Protein 2FEP (pdb70)

B-factor: mean 26.78, std 11.25, range [4.48, 63.34]

Sequence (359 aa):
TTTVGVIIPDISSIFYSELARGIEDIATMYKYNIILSNSDQNMEKELHLLNTMLGKQVDGIVFMGGNITDEHVAEFKRSPVPIVLAASVEEQEETPSVAIDYEQAIYDAVKLLVDKGHTDIAFVSGPMAEPINRSKKLQGYKRALEEANLPFNEQFVAEGDYTYDSGLEALQHLMSLDKKPTAILSATDEMALGIIHAAQDQGLSIPEDLDIIGFDNTRLSLMVRPQLSTVVQPTYDIGAVAMRLLTKLMNKEPVEEHIVELPHRIELRKSTKAQKTFKVTADSGIHARPATVLVQTASKYDADVNLEYNGKTVNLKIMGVMSLGIAKGAEITISASGADENDALNALEETMKSEGLGE

Organism: Bacillus subtilis (strain 168) (NCBI:txid224308)

Secondary structure (DSSP, 8-state):
--EEEEEES-TTSHHHHHHHHHHHHHHHHTT-EEEEEE-TT-HHHHHHHHHHHHHTT-SEEEE--S---HHHHHHHHHSSS-EEEES---TT--S-EEE--HHHHHHHHHHHHHHTT-SSEEEEES-TTSHIIIIIIHHHHHHHHHHTT----GGGEEE--S-HHHHHHHHHHHTTSSS--SEEEESSHHHHHHHHHHHHHTT--TTTT-EEEEEE--GGGTSSSSPPEEEE--HHHHHHHHHHHHHHHHTT---S-SEEE---EEE--SS--/-EEEEEB-STT-S-HHHHHHHHHHHTTSSSEEEEEETTEEEE---HHHHHT---TT-EEEEEEESTTHHHHHHHHHHHHHHTT-B-

InterPro domains:
  IPR000843 LacI-type HTH domain [PF00356] (5-50)
  IPR000843 LacI-type HTH domain [PR00036] (5-15)
  IPR000843 LacI-type HTH domain [PR00036] (15-25)
  IPR000843 LacI-type HTH domain [PS50932] (4-58)
  IPR000843 LacI-type HTH domain [SM00354] (3-73)
  IPR000843 LacI-type HTH domain [cd01392] (7-58)
  IPR006377 Catabolite control protein A [TIGR01481] (3-333)
  IPR010982 Lambda repressor-like, DNA-binding domain superfamily [G3DSA:1.10.260.40] (3-61)
  IPR010982 Lambda repressor-like, DNA-binding domain superfamily [SSF47413] (3-61)
  IPR028082 Periplasmic binding protein-like I [SSF53822] (63-333)
  IPR046335 Transcriptional regulator LacI/GalR-like, sensor domain [PF13377] (171-332)

Solvent-accessible surface area: 15686 Å² total

CATH classification: 3.40.50.2300 (+1 more: 3.40.50.2300)

Foldseek 3Di:
DQEEEEEEADCVDLLNVLLVVLQVVLSVVVVHHYHYDHQVQDVVSVLVVLVVRVVVVHQEYEYEHQAQDVVNVVSQVPRPHAYEYFCYDDPVPPHQYEWAQLLQLLLVVLLVVVVVPWQFEAEEEAPCNGCCTVVGNVNSNCVNQVVSVHDDDCLRYQYAHQALVSLLVSQVSQVPDPDHGQEYEYAALSSLQNNQVSCVVVPHDAPVRYAYEYEAPRVSQCVHVVRHKYKHIPSSVRSNVRSVQSVCRSVVHDDDDSYHHDDIGIGGTGRGD/DKDKWAWADQQACDDPLVVVLLVLLVVDPWQKWKDFPNDIDGSNHCRSVVVVGGHGGMMMIFTDDDCRVVSVVSSVCSCVVSRTTD

GO terms:
  GO:0045892 negative regulation of DNA-templated transcription (P, IMP)
  GO:0000976 transcription cis-regulatory region binding (F, IPI)
  GO:0001216 DNA-binding transcription activator activity (F, IPI)
  GO:0001217 DNA-binding transcription repressor activity (F, IPI)
  GO:0032993 protein-DNA complex (C, IPI)
  GO:0000976 transcription cis-regulatory region binding (F, IMP)
  GO:0001216 DNA-binding transcription activator activity (F, IMP)
  GO:0032993 protein-DNA complex (C, IMP)
  GO:0045892 negative regulation of DNA-templated transcription (P, IEP)
  GO:0045893 positive regulation of DNA-templated transcription (P, IEP)
  GO:0005515 protein binding (F, IPI)

Radius of gyration: 21.35 Å; Cα contacts (8 Å, |Δi|>4): 794; chains: 2; bounding box: 49×64×44 Å

Structure (mmCIF, N/CA/C/O backbone):
data_2FEP
#
_entry.id   2FEP
#
_cell.length_a   67.620
_cell.length_b   67.620
_cell.length_c   167.218
_cell.angle_alpha   90.00
_cell.angle_beta   90.00
_cell.angle_gamma   90.00
#
_symmetry.space_group_name_H-M   'P 41 21 2'
#
loop_
_entity.id
_entity.type
_entity.pdbx_description
1 polymer 'Catabolite control protein A'
2 polymer 'Phosphocarrier protein HPr'
3 non-polymer 'SULFATE ION'
4 water water
#
loop_
_atom_site.group_PDB
_atom_site.id
_atom_site.type_symbol
_atom_site.label_atom_id
_atom_site.label_alt_id
_atom_site.label_comp_id
_atom_site.label_asym_id
_atom_site.label_entity_id
_atom_site.label_seq_id
_atom_site.pdbx_PDB_ins_code
_atom_site.Cartn_x
_atom_site.Cartn_y
_atom_site.Cartn_z
_atom_site.occupancy
_atom_site.B_iso_or_equiv
_atom_site.auth_seq_id
_atom_site.auth_comp_id
_atom_site.auth_asym_id
_atom_site.auth_atom_id
_atom_site.pdbx_PDB_model_num
ATOM 1 N N . THR A 1 16 ? -27.441 33.771 39.620 1.00 39.61 61 THR A N 1
ATOM 2 C CA . THR A 1 16 ? -26.368 34.722 40.029 1.00 38.75 61 THR A CA 1
ATOM 3 C C . THR A 1 16 ? -25.008 34.029 40.095 1.00 36.95 61 THR A C 1
ATOM 4 O O . THR A 1 16 ? -24.865 32.965 40.694 1.00 37.49 61 THR A O 1
ATOM 8 N N . THR A 1 17 ? -24.019 34.645 39.459 1.00 34.85 62 THR A N 1
ATOM 9 C CA . THR A 1 17 ? -22.652 34.141 39.419 1.00 31.13 62 THR A CA 1
ATOM 10 C C . THR A 1 17 ? -22.477 32.636 39.639 1.00 27.68 62 THR A C 1
ATOM 11 O O . THR A 1 17 ? -21.966 32.186 40.662 1.00 24.56 62 THR A O 1
ATOM 15 N N . THR A 1 18 ? -22.900 31.862 38.648 1.00 24.69 63 THR A N 1
ATOM 16 C CA . THR A 1 18 ? -22.773 30.419 38.707 1.00 21.93 63 THR A CA 1
ATOM 17 C C . THR A 1 18 ? -22.424 29.915 37.320 1.00 20.84 63 THR A C 1
ATOM 18 O O . THR A 1 18 ? -22.925 30.441 36.326 1.00 20.13 63 THR A O 1
ATOM 22 N N . VAL A 1 19 ? -21.551 28.914 37.246 1.00 19.73 64 VAL A N 1
ATOM 23 C CA . VAL A 1 19 ? -21.202 28.335 35.955 1.00 19.11 64 VAL A CA 1
ATOM 24 C C . VAL A 1 19 ? -21.432 26.835 36.062 1.00 18.91 64 VAL A C 1
ATOM 25 O O . VAL A 1 19 ? -21.232 26.242 37.125 1.00 18.11 64 VAL A O 1
ATOM 29 N N . GLY A 1 20 ? -21.891 26.233 34.969 1.00 17.06 65 GLY A N 1
ATOM 30 C CA . GLY A 1 20 ? -22.142 24.810 34.964 1.00 14.97 65 GLY A CA 1
ATOM 31 C C . GLY A 1 20 ? -20.934 24.057 34.455 1.00 16.56 65 GLY A C 1
ATOM 32 O O . GLY A 1 20 ? -20.184 24.560 33.621 1.00 17.66 65 GLY A O 1
ATOM 33 N N . VAL A 1 21 ? -20.738 22.847 34.957 1.00 16.78 66 VAL A N 1
ATOM 34 C CA . VAL A 1 21 ? -19.611 22.036 34.533 1.00 18.37 66 VAL A CA 1
ATOM 35 C C . VAL A 1 21 ? -20.090 20.655 34.132 1.00 18.71 66 VAL A C 1
ATOM 36 O O . VAL A 1 21 ? -20.565 19.894 34.975 1.00 20.11 66 VAL A O 1
ATOM 40 N N . ILE A 1 22 ? -19.974 20.349 32.840 1.00 17.78 67 ILE A N 1
ATOM 41 C CA . ILE A 1 22 ? -20.378 19.057 32.309 1.00 15.17 67 ILE A CA 1
ATOM 42 C C . ILE A 1 22 ? -19.131 18.204 32.185 1.00 14.97 67 ILE A C 1
ATOM 43 O O . ILE A 1 22 ? -18.186 18.571 31.499 1.00 15.26 67 ILE A O 1
ATOM 48 N N . ILE A 1 23 ? -19.142 17.057 32.852 1.00 16.20 68 ILE A N 1
ATOM 49 C CA . ILE A 1 23 ? -17.993 16.163 32.870 1.00 15.38 68 ILE A CA 1
ATOM 50 C C . ILE A 1 23 ? -18.433 14.710 32.692 1.00 15.43 68 ILE A C 1
ATOM 51 O O . ILE A 1 23 ? -19.490 14.315 33.179 1.00 17.18 68 ILE A O 1
ATOM 56 N N . PRO A 1 24 ? -17.636 13.893 31.983 1.00 15.63 69 PRO A N 1
ATOM 57 C CA . PRO A 1 24 ? -18.085 12.502 31.831 1.00 14.75 69 PRO A CA 1
ATOM 58 C C . PRO A 1 24 ? -18.214 11.717 33.139 1.00 14.09 69 PRO A C 1
ATOM 59 O O . PRO A 1 24 ? -19.242 11.097 33.386 1.00 15.60 69 PRO A O 1
ATOM 63 N N . ASP A 1 25 ? -17.201 11.758 33.995 1.00 14.00 70 ASP A N 1
ATOM 64 C CA . ASP A 1 25 ? -17.278 11.017 35.254 1.00 14.02 70 ASP A CA 1
ATOM 65 C C . ASP A 1 25 ? -16.379 11.618 36.331 1.00 13.13 70 ASP A C 1
ATOM 66 O O . ASP A 1 25 ? -15.153 11.509 36.268 1.00 11.26 70 ASP A O 1
ATOM 71 N N . ILE A 1 26 ? -17.006 12.242 37.328 1.00 15.27 71 ILE A N 1
ATOM 72 C CA . ILE A 1 26 ? -16.282 12.885 38.426 1.00 15.63 71 ILE A CA 1
ATOM 73 C C . ILE A 1 26 ? -15.446 11.923 39.268 1.00 16.19 71 ILE A C 1
ATOM 74 O O . ILE A 1 26 ? -14.492 12.345 39.914 1.00 16.50 71 ILE A O 1
ATOM 79 N N . SER A 1 27 ? -15.792 10.639 39.272 1.00 16.36 72 SER A N 1
ATOM 80 C CA . SER A 1 27 ? -15.025 9.690 40.069 1.00 19.62 72 SER A CA 1
ATOM 81 C C . SER A 1 27 ? -13.724 9.297 39.366 1.00 20.11 72 SER A C 1
ATOM 82 O O . SER A 1 27 ? -12.897 8.579 39.924 1.00 20.72 72 SER A O 1
ATOM 85 N N . SER A 1 28 ? -13.545 9.775 38.142 1.00 20.53 73 SER A N 1
ATOM 86 C CA . SER A 1 28 ? -12.335 9.488 37.383 1.00 18.76 73 SER A CA 1
ATOM 87 C C . SER A 1 28 ? -11.140 10.181 38.035 1.00 18.63 73 SER A C 1
ATOM 88 O O . SER A 1 28 ? -11.236 11.314 38.505 1.00 18.26 73 SER A O 1
ATOM 91 N N . ILE A 1 29 ? -10.012 9.492 38.068 1.00 19.17 74 ILE A N 1
ATOM 92 C CA . ILE A 1 29 ? -8.796 10.049 38.646 1.00 19.72 74 ILE A CA 1
ATOM 93 C C . ILE A 1 29 ? -8.383 11.306 37.883 1.00 18.81 74 ILE A C 1
ATOM 94 O O . ILE A 1 29 ? -7.916 12.280 38.468 1.00 17.09 74 ILE A O 1
ATOM 99 N N . PHE A 1 30 ? -8.574 11.271 36.568 1.00 18.53 75 PHE A N 1
ATOM 100 C CA . PHE A 1 30 ? -8.230 12.380 35.688 1.00 16.31 75 PHE A CA 1
ATOM 101 C C . PHE A 1 30 ? -9.218 13.536 35.815 1.00 16.22 75 PHE A C 1
ATOM 102 O O . PHE A 1 30 ? -8.827 14.673 36.069 1.00 16.14 75 PHE A O 1
ATOM 110 N N . TYR A 1 31 ? -10.501 13.240 35.638 1.00 14.98 76 TYR A N 1
ATOM 111 C CA . TYR A 1 31 ? -11.528 14.264 35.719 1.00 15.70 76 TYR A CA 1
ATOM 112 C C . TYR A 1 31 ? -11.735 14.864 37.110 1.00 15.56 76 TYR A C 1
ATOM 113 O O . TYR A 1 31 ? -12.182 16.007 37.223 1.00 16.56 76 TYR A O 1
ATOM 122 N N . SER A 1 32 ? -11.419 14.125 38.170 1.00 13.63 77 SER A N 1
ATOM 123 C CA . SER A 1 32 ? -11.599 14.698 39.503 1.00 14.89 77 SER A CA 1
ATOM 124 C C . SER A 1 32 ? -10.500 15.747 39.733 1.00 15.00 77 SER A C 1
ATOM 125 O O . SER A 1 32 ? -10.696 16.716 40.468 1.00 16.79 77 SER A O 1
ATOM 128 N N . GLU A 1 33 ? -9.353 15.560 39.088 1.00 14.26 78 GLU A N 1
ATOM 129 C CA . GLU A 1 33 ? -8.256 16.508 39.209 1.00 16.63 78 GLU A CA 1
ATOM 130 C C . GLU A 1 33 ? -8.587 17.765 38.395 1.00 17.46 78 GLU A C 1
ATOM 131 O O . GLU A 1 33 ? -8.378 18.888 38.860 1.00 17.68 78 GLU A O 1
ATOM 137 N N . LEU A 1 34 ? -9.093 17.578 37.175 1.00 17.24 79 LEU A N 1
ATOM 138 C CA . LEU A 1 34 ? -9.470 18.710 36.330 1.00 15.40 79 LEU A CA 1
ATOM 139 C C . LEU A 1 34 ? -10.526 19.510 37.067 1.00 15.27 79 LEU A C 1
ATOM 140 O O . LEU A 1 34 ? -10.479 20.742 37.112 1.00 16.03 79 LEU A O 1
ATOM 145 N N . ALA A 1 35 ? -11.484 18.793 37.641 1.00 12.96 80 ALA A N 1
ATOM 146 C CA . ALA A 1 35 ? -12.568 19.419 38.375 1.00 13.34 80 ALA A CA 1
ATOM 147 C C . ALA A 1 35 ? -12.063 20.261 39.551 1.00 13.20 80 ALA A C 1
ATOM 148 O O . ALA A 1 35 ? -12.571 21.354 39.787 1.00 13.23 80 ALA A O 1
ATOM 150 N N . ARG A 1 36 ? -11.071 19.766 40.289 1.00 12.57 81 ARG A N 1
ATOM 151 C CA . ARG A 1 36 ? -10.563 20.533 41.420 1.00 12.95 81 ARG A CA 1
ATOM 152 C C . ARG A 1 36 ? -9.954 21.849 40.950 1.00 13.04 81 ARG A C 1
ATOM 153 O O . ARG A 1 36 ? -10.144 22.882 41.588 1.00 12.10 81 ARG A O 1
ATOM 161 N N . GLY A 1 37 ? -9.237 21.802 39.824 1.00 13.11 82 GLY A N 1
ATOM 162 C CA . GLY A 1 37 ? -8.620 22.992 39.266 1.00 10.28 82 GLY A CA 1
ATOM 163 C C . GLY A 1 37 ? -9.671 24.011 38.875 1.00 11.92 82 GLY A C 1
ATOM 164 O O . GLY A 1 37 ? -9.504 25.217 39.072 1.00 12.48 82 GLY A O 1
ATOM 165 N N . ILE A 1 38 ? -10.764 23.519 38.310 1.00 13.24 83 ILE A N 1
ATOM 166 C CA . ILE A 1 38 ? -11.864 24.373 37.903 1.00 12.81 83 ILE A CA 1
ATOM 167 C C . ILE A 1 38 ? -12.486 25.036 39.132 1.00 14.44 83 ILE A C 1
ATOM 168 O O . ILE A 1 38 ? -12.668 26.250 39.184 1.00 13.83 83 ILE A O 1
ATOM 173 N N . GLU A 1 39 ? -12.812 24.230 40.128 1.00 15.35 84 GLU A N 1
ATOM 174 C CA . GLU A 1 39 ? -13.421 24.767 41.327 1.00 19.32 84 GLU A CA 1
ATOM 175 C C . GLU A 1 39 ? -12.595 25.822 42.051 1.00 18.67 84 GLU A C 1
ATOM 176 O O . GLU A 1 39 ? -13.143 26.848 42.460 1.00 19.72 84 GLU A O 1
ATOM 182 N N . ASP A 1 40 ? -11.290 25.591 42.196 1.00 17.91 85 ASP A N 1
ATOM 183 C CA . ASP A 1 40 ? -10.424 26.551 42.888 1.00 17.70 85 ASP A CA 1
ATOM 184 C C . ASP A 1 40 ? -10.469 27.927 42.239 1.00 16.81 85 ASP A C 1
ATOM 185 O O . ASP A 1 40 ? -10.662 28.924 42.925 1.00 18.97 85 ASP A O 1
ATOM 190 N N . ILE A 1 41 ? -10.283 27.986 40.924 1.00 16.04 86 ILE A N 1
ATOM 191 C CA . ILE A 1 41 ? -10.328 29.264 40.229 1.00 15.65 86 ILE A CA 1
ATOM 192 C C . ILE A 1 41 ? -11.755 29.817 40.282 1.00 16.84 86 ILE A C 1
ATOM 193 O O . ILE A 1 41 ? -11.953 31.028 40.315 1.00 17.43 86 ILE A O 1
ATOM 198 N N . ALA A 1 42 ? -12.744 28.930 40.310 1.00 16.29 87 ALA A N 1
ATOM 199 C CA . ALA A 1 42 ? -14.137 29.357 40.407 1.00 18.24 87 ALA A CA 1
ATOM 200 C C . ALA A 1 42 ? -14.350 30.005 41.776 1.00 18.12 87 ALA A C 1
ATOM 201 O O . ALA A 1 42 ? -15.013 31.033 41.891 1.00 17.79 87 ALA A O 1
ATOM 203 N N . THR A 1 43 ? -13.797 29.398 42.817 1.00 18.87 88 THR A N 1
ATOM 204 C CA . THR A 1 43 ? -13.928 29.959 44.158 1.00 21.14 88 THR A CA 1
ATOM 205 C C . THR A 1 43 ? -13.206 31.314 44.183 1.00 22.50 88 THR A C 1
ATOM 206 O O . THR A 1 43 ? -13.765 32.329 44.614 1.00 22.28 88 THR A O 1
ATOM 210 N N . MET A 1 44 ? -11.968 31.322 43.701 1.00 22.64 89 MET A N 1
ATOM 211 C CA . MET A 1 44 ? -11.160 32.535 43.649 1.00 23.31 89 MET A CA 1
ATOM 212 C C . MET A 1 44 ? -11.937 33.709 43.065 1.00 23.94 89 MET A C 1
ATOM 213 O O . MET A 1 44 ? -11.891 34.809 43.602 1.00 25.21 89 MET A O 1
ATOM 218 N N . TYR A 1 45 ? -12.649 33.462 41.964 1.00 24.05 90 TYR A N 1
ATOM 219 C CA . TYR A 1 45 ? -13.424 34.494 41.273 1.00 23.46 90 TYR A CA 1
ATOM 220 C C . TYR A 1 45 ? -14.897 34.579 41.692 1.00 24.42 90 TYR A C 1
ATOM 221 O O . TYR A 1 45 ? -15.722 35.178 40.992 1.00 24.01 90 TYR A O 1
ATOM 230 N N . LYS A 1 46 ? -15.220 33.970 42.830 1.00 25.57 91 LYS A N 1
ATOM 231 C CA . LYS A 1 46 ? -16.576 34.004 43.390 1.00 26.93 91 LYS A CA 1
ATOM 232 C C . LYS A 1 46 ? -17.702 33.313 42.617 1.00 26.39 91 LYS A C 1
ATOM 233 O O . LYS A 1 46 ? -18.868 33.646 42.814 1.00 29.10 91 LYS A O 1
ATOM 239 N N . TYR A 1 47 ? -17.369 32.357 41.756 1.00 24.28 92 TYR A N 1
ATOM 240 C CA . TYR A 1 47 ? -18.370 31.631 40.975 1.00 22.32 92 TYR A CA 1
ATOM 241 C C . TYR A 1 47 ? -18.760 30.292 41.613 1.00 22.86 92 TYR A C 1
ATOM 242 O O . TYR A 1 47 ? -17.894 29.534 42.048 1.00 23.73 92 TYR A O 1
ATOM 251 N N . ASN A 1 48 ? -20.061 30.007 41.665 1.00 22.36 93 ASN A N 1
ATOM 252 C CA . ASN A 1 48 ? -20.549 28.736 42.199 1.00 22.37 93 ASN A CA 1
ATOM 253 C C . ASN A 1 48 ? -20.403 27.731 41.059 1.00 21.03 93 ASN A C 1
ATOM 254 O O . ASN A 1 48 ? -20.321 28.121 39.901 1.00 21.36 93 ASN A O 1
ATOM 259 N N . ILE A 1 49 ? -20.397 26.445 41.385 1.00 20.50 94 ILE A N 1
ATOM 260 C CA . ILE A 1 49 ? -20.263 25.404 40.377 1.00 19.74 94 ILE A CA 1
ATOM 261 C C . ILE A 1 49 ? -21.368 24.355 40.441 1.00 21.14 94 ILE A C 1
ATOM 262 O O . ILE A 1 49 ? -21.545 23.690 41.461 1.00 22.33 94 ILE A O 1
ATOM 267 N N . ILE A 1 50 ? -22.108 24.219 39.347 1.00 21.92 95 ILE A N 1
ATOM 268 C CA . ILE A 1 50 ? -23.158 23.216 39.242 1.00 23.27 95 ILE A CA 1
ATOM 269 C C . ILE A 1 50 ? -22.460 22.103 38.484 1.00 23.22 95 ILE A C 1
ATOM 270 O O . ILE A 1 50 ? -22.074 22.293 37.334 1.00 24.95 95 ILE A O 1
ATOM 275 N N . LEU A 1 51 ? -22.288 20.950 39.116 1.00 22.93 96 LEU A N 1
ATOM 276 C CA . LEU A 1 51 ? -21.596 19.842 38.472 1.00 23.64 96 LEU A CA 1
ATOM 277 C C . LEU A 1 51 ? -22.558 18.757 37.979 1.00 23.69 96 LEU A C 1
ATOM 278 O O . LEU A 1 51 ? -23.470 18.354 38.696 1.00 25.07 96 LEU A O 1
ATOM 283 N N . SER A 1 52 ? -22.361 18.295 36.749 1.00 23.04 97 SER A N 1
ATOM 284 C CA . SER A 1 52 ? -23.203 17.234 36.197 1.00 22.22 97 SER A CA 1
ATOM 285 C C . SER A 1 52 ? -22.366 16.207 35.431 1.00 21.27 97 SER A C 1
ATOM 286 O O . SER A 1 52 ? -21.448 16.567 34.694 1.00 20.49 97 SER A O 1
ATOM 289 N N . ASN A 1 53 ? -22.687 14.929 35.620 1.00 19.35 98 ASN A N 1
ATOM 290 C CA . ASN A 1 53 ? -21.985 13.842 34.947 1.00 18.92 98 ASN A CA 1
ATOM 291 C C . ASN A 1 53 ? -22.746 13.456 33.678 1.00 19.66 98 ASN A C 1
ATOM 292 O O . ASN A 1 53 ? -23.979 13.409 33.673 1.00 19.91 98 ASN A O 1
ATOM 297 N N . SER A 1 54 ? -22.016 13.161 32.606 1.00 17.72 99 SER A N 1
ATOM 298 C CA . SER A 1 54 ? -22.661 12.798 31.351 1.00 18.31 99 SER A CA 1
ATOM 299 C C . SER A 1 54 ? -22.407 11.364 30.898 1.00 19.55 99 SER A C 1
ATOM 300 O O . SER A 1 54 ? -23.161 10.832 30.080 1.00 21.23 99 SER A O 1
ATOM 303 N N . ASP A 1 55 ? -21.344 10.752 31.418 1.00 19.79 100 ASP A N 1
ATOM 304 C CA . ASP A 1 55 ? -20.959 9.388 31.051 1.00 21.02 100 ASP A CA 1
ATOM 305 C C . ASP A 1 55 ? -20.616 9.286 29.561 1.00 20.68 100 ASP A C 1
ATOM 306 O O . ASP A 1 55 ? -20.637 8.197 28.975 1.00 20.34 100 ASP A O 1
ATOM 311 N N . GLN A 1 56 ? -20.304 10.420 28.945 1.00 19.67 101 GLN A N 1
ATOM 312 C CA . GLN A 1 56 ? -19.951 10.425 27.531 1.00 21.29 101 GLN A CA 1
ATOM 313 C C . GLN A 1 56 ? -21.138 10.109 26.617 1.00 19.76 101 GLN A C 1
ATOM 314 O O . GLN A 1 56 ? -20.951 9.782 25.452 1.00 21.24 101 GLN A O 1
ATOM 320 N N . ASN A 1 57 ? -22.354 10.193 27.143 1.00 19.97 102 ASN A N 1
ATOM 321 C CA . ASN A 1 57 ? -23.552 9.934 26.342 1.00 18.81 102 ASN A CA 1
ATOM 322 C C . ASN A 1 57 ? -23.938 11.237 25.634 1.00 19.39 102 ASN A C 1
ATOM 323 O O . ASN A 1 57 ? -24.284 12.222 26.289 1.00 18.70 102 ASN A O 1
ATOM 328 N N . MET A 1 58 ? -23.881 11.243 24.305 1.00 20.92 103 MET A N 1
ATOM 329 C CA . MET A 1 58 ? -24.205 12.441 23.532 1.00 21.95 103 MET A CA 1
ATOM 330 C C . MET A 1 58 ? -25.559 13.054 23.865 1.00 22.10 103 MET A C 1
ATOM 331 O O . MET A 1 58 ? -25.656 14.261 24.104 1.00 22.42 103 MET A O 1
ATOM 336 N N . GLU A 1 59 ? -26.612 12.244 23.879 1.00 22.81 104 GLU A N 1
ATOM 337 C CA . GLU A 1 59 ? -27.933 12.781 24.204 1.00 25.50 104 GLU A CA 1
ATOM 338 C C . GLU A 1 59 ? -27.916 13.427 25.596 1.00 23.96 104 GLU A C 1
ATOM 339 O O . GLU A 1 59 ? -28.541 14.459 25.822 1.00 25.14 104 GLU A O 1
ATOM 345 N N . LYS A 1 60 ? -27.184 12.819 26.519 1.00 21.54 105 LYS A N 1
ATOM 346 C CA . LYS A 1 60 ? -27.076 13.337 27.874 1.00 21.33 105 LYS A CA 1
ATOM 347 C C . LYS A 1 60 ? -26.359 14.691 27.867 1.00 20.28 105 LYS A C 1
ATOM 348 O O . LYS A 1 60 ? -26.808 15.640 28.508 1.00 18.58 105 LYS A O 1
ATOM 354 N N . GLU A 1 61 ? -25.244 14.767 27.138 1.00 20.28 106 GLU A N 1
ATOM 355 C CA . GLU A 1 61 ? -24.441 15.989 27.045 1.00 19.34 106 GLU A CA 1
ATOM 356 C C . GLU A 1 61 ? -25.232 17.176 26.487 1.00 18.63 106 GLU A C 1
ATOM 357 O O . GLU A 1 61 ? -25.249 18.259 27.071 1.00 16.03 106 GLU A O 1
ATOM 363 N N . LEU A 1 62 ? -25.890 16.968 25.355 1.00 19.58 107 LEU A N 1
ATOM 364 C CA . LEU A 1 62 ? -26.675 18.029 24.740 1.00 20.32 107 LEU A CA 1
ATOM 365 C C . LEU A 1 62 ? -27.840 18.412 25.638 1.00 20.39 107 LEU A C 1
ATOM 366 O O . LEU A 1 62 ? -28.199 19.590 25.735 1.00 19.48 107 LEU A O 1
ATOM 371 N N . HIS A 1 63 ? -28.426 17.423 26.305 1.00 20.20 108 HIS A N 1
ATOM 372 C CA . HIS A 1 63 ? -29.535 17.703 27.206 1.00 22.62 108 HIS A CA 1
ATOM 373 C C . HIS A 1 63 ? -29.082 18.555 28.403 1.00 21.04 108 HIS A C 1
ATOM 374 O O . HIS A 1 63 ? -29.728 19.543 28.753 1.00 21.55 108 HIS A O 1
ATOM 381 N N . LEU A 1 64 ? -27.977 18.166 29.031 1.00 19.86 109 LEU A N 1
ATOM 382 C CA . LEU A 1 64 ? -27.446 18.906 30.172 1.00 19.49 109 LEU A CA 1
ATOM 383 C C . LEU A 1 64 ? -27.111 20.339 29.760 1.00 19.50 109 LEU A C 1
ATOM 384 O O . LEU A 1 64 ? -27.248 21.278 30.541 1.00 17.15 109 LEU A O 1
ATOM 389 N N . LEU A 1 65 ? -26.672 20.493 28.521 1.00 19.87 110 LEU A N 1
ATOM 390 C CA . LEU A 1 65 ? -26.319 21.799 27.993 1.00 21.60 110 LEU A CA 1
ATOM 391 C C . LEU A 1 65 ? -27.515 22.743 28.066 1.00 22.34 110 LEU A C 1
ATOM 392 O O . LEU A 1 65 ? -27.397 23.890 28.510 1.00 22.66 110 LEU A O 1
ATOM 397 N N . ASN A 1 66 ? -28.674 22.257 27.635 1.00 21.95 111 ASN A N 1
ATOM 398 C CA . ASN A 1 66 ? -29.876 23.072 27.671 1.00 21.95 111 ASN A CA 1
ATOM 399 C C . ASN A 1 66 ? -30.389 23.175 29.103 1.00 22.48 111 ASN A C 1
ATOM 400 O O . ASN A 1 66 ? -30.965 24.189 29.500 1.00 22.89 111 ASN A O 1
ATOM 405 N N . THR A 1 67 ? -30.161 22.124 29.881 1.00 21.70 112 THR A N 1
ATOM 406 C CA . THR A 1 67 ? -30.585 22.102 31.272 1.00 20.76 112 THR A CA 1
ATOM 407 C C . THR A 1 67 ? -29.807 23.137 32.084 1.00 20.65 112 THR A C 1
ATOM 408 O O . THR A 1 67 ? -30.377 23.815 32.939 1.00 19.31 112 THR A O 1
ATOM 412 N N . MET A 1 68 ? -28.508 23.258 31.810 1.00 21.16 113 MET A N 1
ATOM 413 C CA . MET A 1 68 ? -27.656 24.224 32.507 1.00 20.43 113 MET A CA 1
ATOM 414 C C . MET A 1 68 ? -28.186 25.641 32.264 1.00 18.48 113 MET A C 1
ATOM 415 O O . MET A 1 68 ? -28.189 26.479 33.171 1.00 16.14 113 MET A O 1
ATOM 420 N N . LEU A 1 69 ? -28.624 25.896 31.030 1.00 17.28 114 LEU A N 1
ATOM 421 C CA . LEU A 1 69 ? -29.164 27.195 30.642 1.00 16.67 114 LEU A CA 1
ATOM 422 C C . LEU A 1 69 ? -30.442 27.488 31.414 1.00 17.71 114 LEU A C 1
ATOM 423 O O . LEU A 1 69 ? -30.705 28.629 31.796 1.00 17.05 114 LEU A O 1
ATOM 428 N N . GLY A 1 70 ? -31.236 26.447 31.635 1.00 18.99 115 GLY A N 1
ATOM 429 C CA . GLY A 1 70 ? -32.463 26.603 32.387 1.00 19.79 115 GLY A CA 1
ATOM 430 C C . GLY A 1 70 ? -32.172 27.107 33.791 1.00 20.75 115 GLY A C 1
ATOM 431 O O . GLY A 1 70 ? -33.028 27.739 34.407 1.00 20.19 115 GLY A O 1
ATOM 432 N N . LYS A 1 71 ? -30.969 26.834 34.300 1.00 20.04 116 LYS A N 1
ATOM 433 C CA . LYS A 1 71 ? -30.595 27.283 35.641 1.00 21.81 116 LYS A CA 1
ATOM 434 C C . LYS A 1 71 ? -29.966 28.670 35.576 1.00 21.24 116 LYS A C 1
ATOM 435 O O . LYS A 1 71 ? -29.439 29.183 36.566 1.00 20.56 116 LYS A O 1
ATOM 441 N N . GLN A 1 72 ? -30.018 29.264 34.390 1.00 21.26 117 GLN A N 1
ATOM 442 C CA . GLN A 1 72 ? -29.484 30.600 34.159 1.00 20.75 117 GLN A CA 1
ATOM 443 C C . GLN A 1 72 ? -27.989 30.756 34.438 1.00 19.08 117 GLN A C 1
ATOM 444 O O . GLN A 1 72 ? -27.557 31.820 34.881 1.00 19.75 117 GLN A O 1
ATOM 450 N N . VAL A 1 73 ? -27.200 29.715 34.174 1.00 15.49 118 VAL A N 1
ATOM 451 C CA . VAL A 1 73 ? -25.752 29.791 34.397 1.00 15.58 118 VAL A CA 1
ATOM 452 C C . VAL A 1 73 ? -25.116 30.900 33.545 1.00 14.86 118 VAL A C 1
ATOM 453 O O . VAL A 1 73 ? -25.650 31.274 32.499 1.00 13.58 118 VAL A O 1
ATOM 457 N N . ASP A 1 74 ? -23.983 31.432 33.998 1.00 14.97 119 ASP A N 1
ATOM 458 C CA . ASP A 1 74 ? -23.293 32.496 33.262 1.00 15.81 119 ASP A CA 1
ATOM 459 C C . ASP A 1 74 ? -22.267 31.970 32.260 1.00 14.67 119 ASP A C 1
ATOM 460 O O . ASP A 1 74 ? -21.778 32.715 31.411 1.00 14.23 119 ASP A O 1
ATOM 465 N N . GLY A 1 75 ? -21.940 30.688 32.372 1.00 11.16 120 GLY A N 1
ATOM 466 C CA . GLY A 1 75 ? -20.966 30.090 31.485 1.00 12.09 120 GLY A CA 1
ATOM 467 C C . GLY A 1 75 ? -20.851 28.605 31.770 1.00 13.76 120 GLY A C 1
ATOM 468 O O . GLY A 1 75 ? -21.373 28.108 32.770 1.00 13.84 120 GLY A O 1
ATOM 469 N N . ILE A 1 76 ? -20.163 27.887 30.899 1.00 12.51 121 ILE A N 1
ATOM 470 C CA . ILE A 1 76 ? -20.030 26.460 31.086 1.00 14.44 121 ILE A CA 1
ATOM 471 C C . ILE A 1 76 ? -18.661 25.934 30.690 1.00 15.41 121 ILE A C 1
ATOM 472 O O . ILE A 1 76 ? -18.063 26.403 29.711 1.00 14.96 121 ILE A O 1
ATOM 477 N N . VAL A 1 77 ? -18.162 24.971 31.460 1.00 12.10 122 VAL A N 1
ATOM 478 C CA . VAL A 1 77 ? -16.907 24.326 31.107 1.00 12.92 122 VAL A CA 1
ATOM 479 C C . VAL A 1 77 ? -17.340 22.924 30.685 1.00 13.42 122 VAL A C 1
ATOM 480 O O . VAL A 1 77 ? -18.043 22.221 31.428 1.00 13.53 122 VAL A O 1
ATOM 484 N N . PHE A 1 78 ? -16.954 22.531 29.477 1.00 12.84 123 PHE A N 1
ATOM 485 C CA . PHE A 1 78 ? -17.337 21.231 28.958 1.00 12.42 123 PHE A CA 1
ATOM 486 C C . PHE A 1 78 ? -16.154 20.304 28.759 1.00 15.22 123 PHE A C 1
ATOM 487 O O . PHE A 1 78 ? -15.101 20.714 28.262 1.00 15.32 123 PHE A O 1
ATOM 495 N N . MET A 1 79 ? -16.342 19.049 29.157 1.00 15.98 124 MET A N 1
ATOM 496 C CA . MET A 1 79 ? -15.327 18.016 29.003 1.00 18.26 124 MET A CA 1
ATOM 497 C C . MET A 1 79 ? -15.993 16.776 28.411 1.00 18.62 124 MET A C 1
ATOM 498 O O . MET A 1 79 ? -16.959 16.258 28.970 1.00 17.49 124 MET A O 1
ATOM 503 N N . GLY A 1 80 ? -15.474 16.309 27.278 1.00 18.75 125 GLY A N 1
ATOM 504 C CA . GLY A 1 80 ? -16.039 15.142 26.631 1.00 18.44 125 GLY A CA 1
ATOM 505 C C . GLY A 1 80 ? -15.077 14.549 25.626 1.00 19.58 125 GLY A C 1
ATOM 506 O O . GLY A 1 80 ? -14.237 15.263 25.081 1.00 21.67 125 GLY A O 1
ATOM 507 N N . GLY A 1 81 ? -15.203 13.248 25.373 1.00 17.91 126 GLY A N 1
ATOM 508 C CA . GLY A 1 81 ? -14.315 12.583 24.439 1.00 17.13 126 GLY A CA 1
ATOM 509 C C . GLY A 1 81 ? -14.797 12.526 23.003 1.00 18.96 126 GLY A C 1
ATOM 510 O O . GLY A 1 81 ? -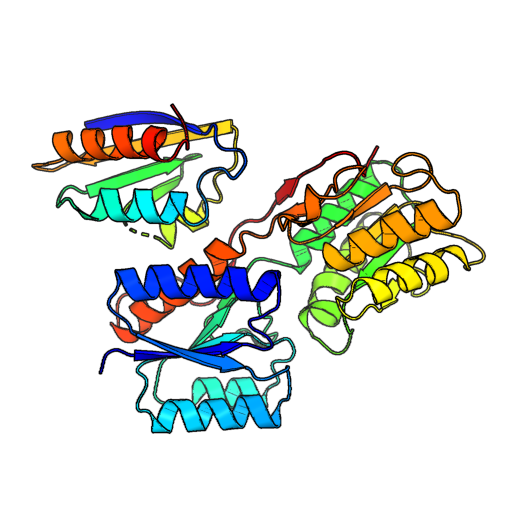14.095 12.022 22.128 1.00 19.65 126 GLY A O 1
ATOM 511 N N . ASN A 1 82 ? -15.992 13.035 22.743 1.00 20.83 127 ASN A N 1
ATOM 512 C CA . ASN A 1 82 ? -16.511 13.017 21.384 1.00 21.67 127 ASN A CA 1
ATOM 513 C C . ASN A 1 82 ? -17.298 14.272 21.043 1.00 19.89 127 ASN A C 1
ATOM 514 O O . ASN A 1 82 ? -18.513 14.328 21.218 1.00 20.45 127 ASN A O 1
ATOM 519 N N . ILE A 1 83 ? -16.588 15.277 20.552 1.00 19.64 128 ILE A N 1
ATOM 520 C CA . ILE A 1 83 ? -17.196 16.540 20.174 1.00 20.44 128 ILE A CA 1
ATOM 521 C C . ILE A 1 83 ? -17.506 16.534 18.675 1.00 20.72 128 ILE A C 1
ATOM 522 O O . ILE A 1 83 ? -16.603 16.611 17.837 1.00 19.30 128 ILE A O 1
ATOM 527 N N . THR A 1 84 ? -18.792 16.425 18.356 1.00 20.32 129 THR A N 1
ATOM 528 C CA . THR A 1 84 ? -19.256 16.377 16.976 1.00 22.10 129 THR A CA 1
ATOM 529 C C . THR A 1 84 ? -19.612 17.766 16.479 1.00 23.44 129 THR A C 1
ATOM 530 O O . THR A 1 84 ? -19.638 18.719 17.257 1.00 25.21 129 THR A O 1
ATOM 534 N N . ASP A 1 85 ? -19.884 17.885 15.183 1.00 24.13 130 ASP A N 1
ATOM 535 C CA . ASP A 1 85 ? -20.248 19.178 14.613 1.00 24.05 130 ASP A CA 1
ATOM 536 C C . ASP A 1 85 ? -21.519 19.680 15.300 1.00 22.55 130 ASP A C 1
ATOM 537 O O . ASP A 1 85 ? -21.777 20.881 15.372 1.00 22.59 130 ASP A O 1
ATOM 542 N N . GLU A 1 86 ? -22.308 18.747 15.811 1.00 21.26 131 GLU A N 1
ATOM 543 C CA . GLU A 1 86 ? -23.534 19.092 16.507 1.00 22.19 131 GLU A CA 1
ATOM 544 C C . GLU A 1 86 ? -23.198 19.758 17.843 1.00 21.19 131 GLU A C 1
ATOM 545 O O . GLU A 1 86 ? -23.819 20.750 18.224 1.00 22.58 131 GLU A O 1
ATOM 551 N N . HIS A 1 87 ? -22.223 19.209 18.562 1.00 18.88 132 HIS A N 1
ATOM 552 C CA . HIS A 1 87 ? -21.820 19.809 19.824 1.00 17.61 132 HIS A CA 1
ATOM 553 C C . HIS A 1 87 ? -21.347 21.226 19.493 1.00 17.62 132 HIS A C 1
ATOM 554 O O . HIS A 1 87 ? -21.800 22.207 20.087 1.00 17.98 132 HIS A O 1
ATOM 561 N N . VAL A 1 88 ? -20.440 21.317 18.525 1.00 16.09 133 VAL A N 1
ATOM 562 C CA . VAL A 1 88 ? -19.879 22.596 18.090 1.00 13.46 133 VAL A CA 1
ATOM 563 C C . VAL A 1 88 ? -20.957 23.661 17.879 1.00 12.86 133 VAL A C 1
ATOM 564 O O . VAL A 1 88 ? -20.877 24.754 18.435 1.00 11.29 133 VAL A O 1
ATOM 568 N N . ALA A 1 89 ? -21.971 23.342 17.081 1.00 12.90 134 ALA A N 1
ATOM 569 C CA . ALA A 1 89 ? -23.048 24.287 16.822 1.00 12.70 134 ALA A CA 1
ATOM 570 C C . ALA A 1 89 ? -23.795 24.652 18.104 1.00 13.09 134 ALA A C 1
ATOM 571 O O . ALA A 1 89 ? -24.150 25.808 18.330 1.00 12.28 134 ALA A O 1
ATOM 573 N N . GLU A 1 90 ? -24.036 23.659 18.944 1.00 15.82 135 GLU A N 1
ATOM 574 C CA . GLU A 1 90 ? -24.740 23.896 20.191 1.00 18.23 135 GLU A CA 1
ATOM 575 C C . GLU A 1 90 ? -23.913 24.815 21.099 1.00 15.68 135 GLU A C 1
ATOM 576 O O . GLU A 1 90 ? -24.461 25.674 21.781 1.00 18.08 135 GLU A O 1
ATOM 582 N N . PHE A 1 91 ? -22.598 24.636 21.099 1.00 12.92 136 PHE A N 1
ATOM 583 C CA . PHE A 1 91 ? -21.713 25.468 21.914 1.00 13.95 136 PHE A CA 1
ATOM 584 C C . PHE A 1 91 ? -21.756 26.920 21.429 1.00 14.05 136 PHE A C 1
ATOM 585 O O . PHE A 1 91 ? -21.812 27.851 22.234 1.00 12.62 136 PHE A O 1
ATOM 593 N N . LYS A 1 92 ? -21.726 27.104 20.111 1.00 13.99 137 LYS A N 1
ATOM 594 C CA . LYS A 1 92 ? -21.759 28.440 19.523 1.00 17.71 137 LYS A CA 1
ATOM 595 C C . LYS A 1 92 ? -23.089 29.165 19.743 1.00 17.94 137 LYS A C 1
ATOM 596 O O . LYS A 1 92 ? -23.105 30.363 20.039 1.00 18.13 137 LYS A O 1
ATOM 602 N N . ARG A 1 93 ? -24.201 28.446 19.609 1.00 18.28 138 ARG A N 1
ATOM 603 C CA . ARG A 1 93 ? -25.512 29.063 19.781 1.00 19.37 138 ARG A CA 1
ATOM 604 C C . ARG A 1 93 ? -25.902 29.292 21.227 1.00 19.85 138 ARG A C 1
ATOM 605 O O . ARG A 1 93 ? -26.841 30.038 21.501 1.00 20.00 138 ARG A O 1
ATOM 613 N N . SER A 1 94 ? -25.185 28.658 22.151 1.00 18.37 139 SER A N 1
ATOM 614 C CA . SER A 1 94 ? -25.469 28.839 23.565 1.00 18.59 139 SER A CA 1
ATOM 615 C C . SER A 1 94 ? -25.298 30.326 23.881 1.00 17.75 139 SER A C 1
ATOM 616 O O . SER A 1 94 ? -24.304 30.930 23.497 1.00 18.20 139 SER A O 1
ATOM 619 N N . PRO A 1 95 ? -26.270 30.933 24.583 1.00 18.23 140 PRO A N 1
ATOM 620 C CA . PRO A 1 95 ? -26.218 32.358 24.943 1.00 18.67 140 PRO A CA 1
ATOM 621 C C . PRO A 1 95 ? -25.130 32.742 25.951 1.00 18.44 140 PRO A C 1
ATOM 622 O 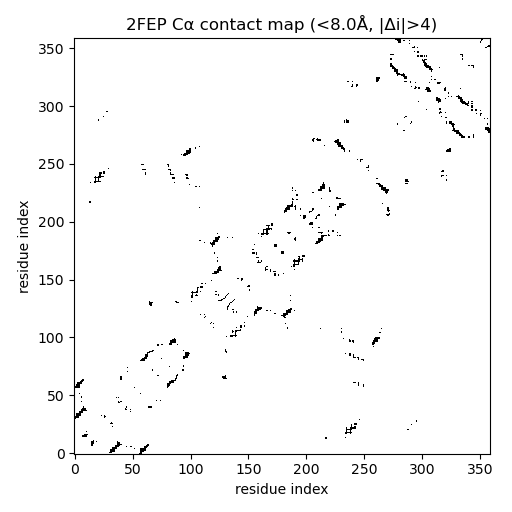O . PRO A 1 95 ? -24.899 33.927 26.197 1.00 19.59 140 PRO A O 1
ATOM 626 N N . VAL A 1 96 ? -24.473 31.746 26.534 1.00 16.08 141 VAL A N 1
ATOM 627 C CA . VAL A 1 96 ? -23.406 32.002 27.504 1.00 15.17 141 VAL A CA 1
ATOM 628 C C . VAL A 1 96 ? -22.089 31.451 26.966 1.00 12.85 141 VAL A C 1
ATOM 629 O O . VAL A 1 96 ? -22.077 30.580 26.093 1.00 11.84 141 VAL A O 1
ATOM 633 N N . PRO A 1 97 ? -20.959 31.952 27.479 1.00 11.00 142 PRO A N 1
ATOM 634 C CA . PRO A 1 97 ? -19.655 31.480 27.016 1.00 11.52 142 PRO A CA 1
ATOM 635 C C . PRO A 1 97 ? -19.407 30.035 27.413 1.00 12.53 142 PRO A C 1
ATOM 636 O O . PRO A 1 97 ? -19.826 29.599 28.480 1.00 14.97 142 PRO A O 1
ATOM 640 N N . ILE A 1 98 ? -18.715 29.303 26.552 1.00 13.50 143 ILE A N 1
ATOM 641 C CA . ILE A 1 98 ? -18.378 27.914 26.818 1.00 13.90 143 ILE A CA 1
ATOM 642 C C . ILE A 1 98 ? -16.894 27.682 26.525 1.00 14.46 143 ILE A C 1
ATOM 643 O O . ILE A 1 98 ? -16.367 28.173 25.527 1.00 13.50 143 ILE A O 1
ATOM 648 N N . VAL A 1 99 ? -16.234 26.936 27.410 1.00 14.34 144 VAL A N 1
ATOM 649 C CA . VAL A 1 99 ? -14.818 26.617 27.279 1.00 13.84 144 VAL A CA 1
ATOM 650 C C . VAL A 1 99 ? -14.621 25.118 27.450 1.00 13.79 144 VAL A C 1
ATOM 651 O O . VAL A 1 99 ? -15.202 24.504 28.337 1.00 15.70 144 VAL A O 1
ATOM 655 N N . LEU A 1 100 ? -13.805 24.536 26.587 1.00 14.07 145 LEU A N 1
ATOM 656 C CA . LEU A 1 100 ? -13.514 23.113 26.632 1.00 13.45 145 LEU A CA 1
ATOM 657 C C . LEU A 1 100 ? -12.219 22.906 27.389 1.00 14.09 145 LEU A C 1
ATOM 658 O O . LEU A 1 100 ? -11.277 23.687 27.239 1.00 16.82 145 LEU A O 1
ATOM 663 N N . ALA A 1 101 ? -12.168 21.851 28.193 1.00 11.70 146 ALA A N 1
ATOM 664 C CA . ALA A 1 101 ? -10.971 21.535 28.946 1.00 10.07 146 ALA A CA 1
ATOM 665 C C . ALA A 1 101 ? -10.614 20.078 28.663 1.00 10.55 146 ALA A C 1
ATOM 666 O O . ALA A 1 101 ? -11.500 19.220 28.593 1.00 9.24 146 ALA A O 1
ATOM 668 N N . ALA A 1 102 ? -9.319 19.817 28.479 1.00 9.99 147 ALA A N 1
ATOM 669 C CA . ALA A 1 102 ? -8.801 18.479 28.213 1.00 12.58 147 ALA A CA 1
ATOM 670 C C . ALA A 1 102 ? -9.596 17.725 27.153 1.00 15.55 147 ALA A C 1
ATOM 671 O O . ALA A 1 102 ? -9.702 16.495 27.203 1.00 16.24 147 ALA A O 1
ATOM 673 N N . SER A 1 103 ? -10.148 18.457 26.192 1.00 16.76 148 SER A N 1
ATOM 674 C CA . SER A 1 103 ? -10.939 17.845 25.137 1.00 18.20 148 SER A CA 1
ATOM 675 C C . SER A 1 103 ? -10.430 18.260 23.774 1.00 20.98 148 SER A C 1
ATOM 676 O O . SER A 1 103 ? -9.777 19.296 23.632 1.00 23.54 148 SER A O 1
ATOM 679 N N . VAL A 1 104 ? -10.741 17.447 22.771 1.00 21.29 149 VAL A N 1
ATOM 680 C CA . VAL A 1 104 ? -10.331 17.726 21.408 1.00 20.79 149 VAL A CA 1
ATOM 681 C C . VAL A 1 104 ? -11.520 18.078 20.526 1.00 23.14 149 VAL A C 1
ATOM 682 O O . VAL A 1 104 ? -12.537 17.375 20.512 1.00 24.42 149 VAL A O 1
ATOM 686 N N . GLU A 1 105 ? -11.388 19.191 19.813 1.00 22.92 150 GLU A N 1
ATOM 687 C CA . GLU A 1 105 ? -12.411 19.649 18.889 1.00 22.99 150 GLU A CA 1
ATOM 688 C C . GLU A 1 105 ? -11.680 19.920 17.579 1.00 24.48 150 GLU A C 1
ATOM 689 O O . GLU A 1 105 ? -11.087 20.983 17.400 1.00 22.26 150 GLU A O 1
ATOM 695 N N . GLU A 1 106 ? -11.714 18.949 16.676 1.00 26.92 151 GLU A N 1
ATOM 696 C CA . GLU A 1 106 ? -11.042 19.084 15.395 1.00 31.52 151 GLU A CA 1
ATOM 697 C C . GLU A 1 106 ? -11.270 20.421 14.700 1.00 32.59 151 GLU A C 1
ATOM 698 O O . GLU A 1 106 ? -10.317 21.025 14.216 1.00 31.64 151 GLU A O 1
ATOM 704 N N . GLN A 1 107 ? -12.516 20.890 14.654 1.00 34.48 152 GLN A N 1
ATOM 705 C CA . GLN A 1 107 ? -12.818 22.168 14.001 1.00 37.09 152 GLN A CA 1
ATOM 706 C C . GLN A 1 107 ? -12.129 23.361 14.664 1.00 37.14 152 GLN A C 1
ATOM 707 O O . GLN A 1 107 ? -11.902 24.390 14.025 1.00 38.20 152 GLN A O 1
ATOM 713 N N . GLU A 1 108 ? -11.802 23.215 15.943 1.00 36.47 153 GLU A N 1
ATOM 714 C CA . GLU A 1 108 ? -11.136 24.264 16.705 1.00 36.49 153 GLU A CA 1
ATOM 715 C C . GLU A 1 108 ? -11.788 25.638 16.576 1.00 35.88 153 GLU A C 1
ATOM 716 O O . GLU A 1 108 ? -11.153 26.601 16.145 1.00 35.81 153 GLU A O 1
ATOM 722 N N . GLU A 1 109 ? -13.053 25.728 16.965 1.00 35.31 154 GLU A N 1
ATOM 723 C CA . GLU A 1 109 ? -13.780 26.990 16.905 1.00 35.67 154 GLU A CA 1
ATOM 724 C C . GLU A 1 109 ? -14.175 27.419 18.313 1.00 33.84 154 GLU A C 1
ATOM 725 O O . GLU A 1 109 ? -14.244 28.614 18.614 1.00 34.86 154 GLU A O 1
ATOM 731 N N . THR A 1 110 ? -14.436 26.432 19.166 1.00 29.01 155 THR A N 1
ATOM 732 C CA . THR A 1 110 ? -14.825 26.681 20.544 1.00 25.83 155 THR A CA 1
ATOM 733 C C . THR A 1 110 ? -13.596 26.879 21.420 1.00 23.19 155 THR A C 1
ATOM 734 O O . THR A 1 110 ? -12.652 26.092 21.371 1.00 23.35 155 THR A O 1
ATOM 738 N N . PRO A 1 111 ? -13.582 27.949 22.220 1.00 21.39 156 PRO A N 1
ATOM 739 C CA . PRO A 1 111 ? -12.409 28.150 23.071 1.00 21.45 156 PRO A CA 1
ATOM 740 C C . PRO A 1 111 ? -12.150 26.909 23.924 1.00 21.02 156 PRO A C 1
ATOM 741 O O . PRO A 1 111 ? -13.077 26.347 24.513 1.00 21.21 156 PRO A O 1
ATOM 745 N N . SER A 1 112 ? -10.899 26.461 23.962 1.00 19.23 157 SER A N 1
ATOM 746 C CA . SER A 1 112 ? -10.565 25.277 24.738 1.00 20.16 157 SER A CA 1
ATOM 747 C C . SER A 1 112 ? -9.155 25.355 25.293 1.00 18.89 157 SER A C 1
ATOM 748 O O . SER A 1 112 ? -8.295 26.052 24.753 1.00 17.98 157 SER A O 1
ATOM 751 N N . VAL A 1 113 ? -8.936 24.625 26.379 1.00 16.14 158 VAL A N 1
ATOM 752 C CA . VAL A 1 113 ? -7.649 24.578 27.049 1.00 13.76 158 VAL A CA 1
ATOM 753 C C . VAL A 1 113 ? -7.264 23.114 27.173 1.00 14.49 158 VAL A C 1
ATOM 754 O O . VAL A 1 113 ? -8.040 22.289 27.662 1.00 12.46 158 VAL A O 1
ATOM 758 N N . ALA A 1 114 ? -6.062 22.798 26.716 1.00 15.16 159 ALA A N 1
ATOM 759 C CA . ALA A 1 114 ? -5.557 21.435 26.752 1.00 15.36 159 ALA A CA 1
ATOM 760 C C . ALA A 1 114 ? -4.077 21.525 26.438 1.00 14.82 159 ALA A C 1
ATOM 761 O O . ALA A 1 114 ? -3.487 22.600 26.546 1.00 15.98 159 ALA A O 1
ATOM 763 N N . ILE A 1 115 ? -3.475 20.395 26.088 1.00 14.68 160 ILE A N 1
ATOM 764 C CA . ILE A 1 115 ? -2.070 20.371 25.687 1.00 15.42 160 ILE A CA 1
ATOM 765 C C . ILE A 1 115 ? -2.111 19.852 24.260 1.00 16.54 160 ILE A C 1
ATOM 766 O O . ILE A 1 115 ? -3.183 19.523 23.743 1.00 16.70 160 ILE A O 1
ATOM 771 N N . ASP A 1 116 ? -0.955 19.775 23.621 1.00 17.70 161 ASP A N 1
ATOM 772 C CA . ASP A 1 116 ? -0.898 19.262 22.263 1.00 19.63 161 ASP A CA 1
ATOM 773 C C . ASP A 1 116 ? -0.676 17.753 22.362 1.00 17.55 161 ASP A C 1
ATOM 774 O O . ASP A 1 116 ? 0.460 17.297 22.445 1.00 16.86 161 ASP A O 1
ATOM 779 N N . TYR A 1 117 ? -1.764 16.984 22.358 1.00 16.85 162 TYR A N 1
ATOM 780 C CA . TYR A 1 117 ? -1.671 15.528 22.477 1.00 19.00 162 TYR A CA 1
ATOM 781 C C . TYR A 1 117 ? -0.875 14.880 21.347 1.00 20.11 162 TYR A C 1
ATOM 782 O O . TYR A 1 117 ? -0.139 13.916 21.571 1.00 20.84 162 TYR A O 1
ATOM 791 N N . GLU A 1 118 ? -1.027 15.419 20.141 1.00 21.31 163 GLU A N 1
ATOM 792 C CA . GLU A 1 118 ? -0.319 14.931 18.962 1.00 22.79 163 GLU A CA 1
ATOM 793 C C . GLU A 1 118 ? 1.196 15.032 19.193 1.00 22.07 163 GLU A C 1
ATOM 794 O O . GLU A 1 118 ? 1.919 14.045 19.063 1.00 21.79 163 GLU A O 1
ATOM 800 N N . GLN A 1 119 ? 1.668 16.223 19.551 1.00 21.78 164 GLN A N 1
ATOM 801 C CA . GLN A 1 119 ? 3.090 16.439 19.804 1.00 22.52 164 GLN A CA 1
ATOM 802 C C . GLN A 1 119 ? 3.621 15.549 20.921 1.00 23.05 164 GLN A C 1
ATOM 803 O O . GLN A 1 119 ? 4.655 14.889 20.755 1.00 21.22 164 GLN A O 1
ATOM 809 N N . ALA A 1 120 ? 2.909 15.539 22.051 1.00 20.50 165 ALA A N 1
ATOM 810 C CA . ALA A 1 120 ? 3.310 14.754 23.216 1.00 18.61 165 ALA A CA 1
ATOM 811 C C . ALA A 1 120 ? 3.552 13.296 22.859 1.00 18.71 165 ALA A C 1
ATOM 812 O O . ALA A 1 120 ? 4.572 12.727 23.236 1.00 19.82 165 ALA A O 1
ATOM 814 N N . ILE A 1 121 ? 2.610 12.686 22.147 1.00 18.00 166 ILE A N 1
ATOM 815 C CA . ILE A 1 121 ? 2.764 11.290 21.752 1.00 18.82 166 ILE A CA 1
ATOM 816 C C . ILE A 1 121 ? 3.982 11.171 20.824 1.00 19.69 166 ILE A C 1
ATOM 817 O O . ILE A 1 121 ? 4.811 10.271 20.966 1.00 16.22 166 ILE A O 1
ATOM 822 N N . TYR A 1 122 ? 4.062 12.090 19.868 1.00 21.34 167 TYR A N 1
ATOM 823 C CA . TYR A 1 122 ? 5.164 12.132 18.925 1.00 22.54 167 TYR A CA 1
ATOM 824 C C . TYR A 1 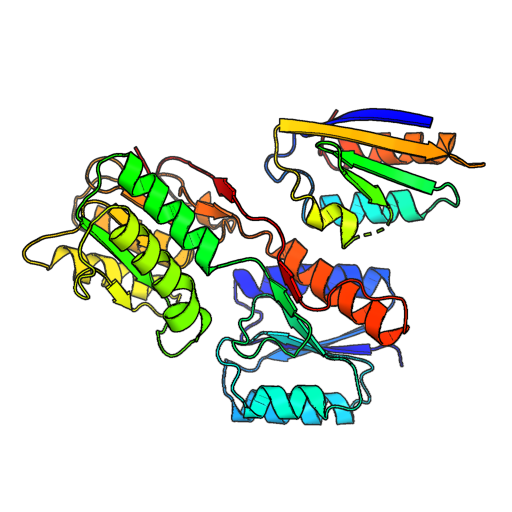122 ? 6.483 12.146 19.686 1.00 21.72 167 TYR A C 1
ATOM 825 O O . TYR A 1 122 ? 7.360 11.333 19.415 1.00 22.42 167 TYR A O 1
ATOM 834 N N . ASP A 1 123 ? 6.616 13.073 20.635 1.00 20.23 168 ASP A N 1
ATOM 835 C CA . ASP A 1 123 ? 7.839 13.187 21.429 1.00 19.51 168 ASP A CA 1
ATOM 836 C C . ASP A 1 123 ? 8.177 11.885 22.139 1.00 19.55 168 ASP A C 1
ATOM 837 O O . ASP A 1 123 ? 9.334 11.469 22.159 1.00 20.30 168 ASP A O 1
ATOM 842 N N . ALA A 1 124 ? 7.169 11.260 22.742 1.00 18.49 169 ALA A N 1
ATOM 843 C CA . ALA A 1 124 ? 7.357 10.003 23.456 1.00 17.52 169 ALA A CA 1
ATOM 844 C C . ALA A 1 124 ? 7.862 8.911 22.522 1.00 16.95 169 ALA A C 1
ATOM 845 O O . ALA A 1 124 ? 8.768 8.158 22.874 1.00 16.26 169 ALA A O 1
ATOM 847 N N . VAL A 1 125 ? 7.266 8.820 21.334 1.00 17.52 170 VAL A N 1
ATOM 848 C CA . VAL A 1 125 ? 7.663 7.806 20.360 1.00 17.73 170 VAL A CA 1
ATOM 849 C C . VAL A 1 125 ? 9.074 8.079 19.836 1.00 19.07 170 VAL A C 1
ATOM 850 O O . VAL A 1 125 ? 9.891 7.162 19.737 1.00 18.75 170 VAL A O 1
ATOM 854 N N . LYS A 1 126 ? 9.357 9.340 19.510 1.00 20.23 171 LYS A N 1
ATOM 855 C CA . LYS A 1 126 ? 10.676 9.727 19.018 1.00 24.84 171 LYS A CA 1
ATOM 856 C C . LYS A 1 126 ? 11.738 9.303 20.033 1.00 24.86 171 LYS A C 1
ATOM 857 O O . LYS A 1 126 ? 12.778 8.742 19.682 1.00 24.47 171 LYS A O 1
ATOM 863 N N . LEU A 1 127 ? 11.463 9.580 21.298 1.00 24.91 172 LEU A N 1
ATOM 864 C CA . LEU A 1 127 ? 12.370 9.218 22.366 1.00 25.51 172 LEU A CA 1
ATOM 865 C C . LEU A 1 127 ? 12.673 7.723 22.269 1.00 26.87 172 LEU A C 1
ATOM 866 O O . LEU A 1 127 ? 13.834 7.331 22.161 1.00 28.94 172 LEU A O 1
ATOM 871 N N . LEU A 1 128 ? 11.629 6.897 22.284 1.00 26.66 173 LEU A N 1
ATOM 872 C CA . LEU A 1 128 ? 11.794 5.446 22.194 1.00 27.13 173 LEU A CA 1
ATOM 873 C C . LEU A 1 128 ? 12.615 5.044 20.971 1.00 27.63 173 LEU A C 1
ATOM 874 O O . LEU A 1 128 ? 13.445 4.142 21.052 1.00 27.21 173 LEU A O 1
ATOM 879 N N . VAL A 1 129 ? 12.382 5.709 19.842 1.00 28.01 174 VAL A N 1
ATOM 880 C CA . VAL A 1 129 ? 13.129 5.411 18.622 1.00 30.16 174 VAL A CA 1
ATOM 881 C C . VAL A 1 129 ? 14.610 5.766 18.792 1.00 32.40 174 VAL A C 1
ATOM 882 O O . VAL A 1 129 ? 15.488 4.973 18.443 1.00 33.39 174 VAL A O 1
ATOM 886 N N . ASP A 1 130 ? 14.885 6.956 19.327 1.00 32.51 175 ASP A N 1
ATOM 887 C CA . ASP A 1 130 ? 16.263 7.395 19.526 1.00 31.78 175 ASP A CA 1
ATOM 888 C C . ASP A 1 130 ? 17.020 6.409 20.395 1.00 32.32 175 ASP A C 1
ATOM 889 O O . ASP A 1 130 ? 18.248 6.441 20.454 1.00 32.48 175 ASP A O 1
ATOM 894 N N . LYS A 1 131 ? 16.284 5.528 21.065 1.00 33.59 176 LYS A N 1
ATOM 895 C CA . LYS A 1 131 ? 16.896 4.536 21.939 1.00 34.01 176 LYS A CA 1
ATOM 896 C C . LYS A 1 131 ? 17.126 3.182 21.262 1.00 33.83 176 LYS A C 1
ATOM 897 O O . LYS A 1 131 ? 17.667 2.266 21.878 1.00 34.90 176 LYS A O 1
ATOM 903 N N . GLY A 1 132 ? 16.716 3.052 20.002 1.00 32.78 177 GLY A N 1
ATOM 904 C CA . GLY A 1 132 ? 16.920 1.798 19.297 1.00 32.13 177 GLY A CA 1
ATOM 905 C C . GLY A 1 132 ? 15.696 0.944 19.001 1.00 32.14 177 GLY A C 1
ATOM 906 O O . GLY A 1 132 ? 15.816 -0.099 18.357 1.00 32.17 177 GLY A O 1
ATOM 907 N N . HIS A 1 133 ? 14.523 1.369 19.460 1.00 30.84 178 HIS A N 1
ATOM 908 C CA . HIS A 1 133 ? 13.303 0.606 19.219 1.00 29.87 178 HIS A CA 1
ATOM 909 C C . HIS A 1 133 ? 12.814 0.718 17.780 1.00 31.28 178 HIS A C 1
ATOM 910 O O . HIS A 1 133 ? 12.785 1.809 17.196 1.00 30.57 178 HIS A O 1
ATOM 917 N N . THR A 1 134 ? 12.434 -0.426 17.219 1.00 30.96 179 THR A N 1
ATOM 918 C CA . THR A 1 134 ? 11.940 -0.504 15.851 1.00 32.21 179 THR A CA 1
ATOM 919 C C . THR A 1 134 ? 10.491 -0.954 15.844 1.00 30.85 179 THR A C 1
ATOM 920 O O . THR A 1 134 ? 9.685 -0.501 15.027 1.00 31.20 179 THR A O 1
ATOM 924 N N . ASP A 1 135 ? 10.180 -1.858 16.764 1.00 29.20 180 ASP A N 1
ATOM 925 C CA . ASP A 1 135 ? 8.843 -2.399 16.914 1.00 27.85 180 ASP A CA 1
ATOM 926 C C . ASP A 1 135 ? 8.213 -1.736 18.146 1.00 26.58 180 ASP A C 1
ATOM 927 O O . ASP A 1 135 ? 8.280 -2.260 19.263 1.00 26.74 180 ASP A O 1
ATOM 932 N N . ILE A 1 136 ? 7.610 -0.571 17.929 1.00 23.47 181 ILE A N 1
ATOM 933 C CA . ILE A 1 136 ? 6.989 0.198 19.004 1.00 21.75 181 ILE A CA 1
ATOM 934 C C . ILE A 1 136 ? 5.459 0.109 18.953 1.00 20.83 181 ILE A C 1
ATOM 935 O O . ILE A 1 136 ? 4.852 0.320 17.899 1.00 17.98 181 ILE A O 1
ATOM 940 N N . ALA A 1 137 ? 4.844 -0.194 20.096 1.00 19.74 182 ALA A N 1
ATOM 941 C CA . ALA A 1 137 ? 3.388 -0.324 20.182 1.00 18.66 182 ALA A CA 1
ATOM 942 C C . ALA A 1 137 ? 2.684 0.831 20.894 1.00 19.23 182 ALA A C 1
ATOM 943 O O . ALA A 1 137 ? 3.249 1.479 21.785 1.00 18.61 182 ALA A O 1
ATOM 945 N N . PHE A 1 138 ? 1.438 1.073 20.497 1.00 17.54 183 PHE A N 1
ATOM 946 C CA . PHE A 1 138 ? 0.625 2.126 21.091 1.00 16.70 183 PHE A CA 1
ATOM 947 C C . PHE A 1 138 ? -0.714 1.594 21.596 1.00 16.53 183 PHE A C 1
ATOM 948 O O . PHE A 1 138 ? -1.521 1.077 20.813 1.00 15.63 183 PHE A O 1
ATOM 956 N N . VAL A 1 139 ? -0.945 1.723 22.901 1.00 15.87 184 VAL A N 1
ATOM 957 C CA . VAL A 1 139 ? -2.206 1.299 23.500 1.00 15.08 184 VAL A CA 1
ATOM 958 C C . VAL A 1 139 ? -3.029 2.571 23.680 1.00 15.96 184 VAL A C 1
ATOM 959 O O . VAL A 1 139 ? -2.768 3.356 24.589 1.00 16.37 184 VAL A O 1
ATOM 963 N N . SER A 1 140 ? -4.014 2.776 22.808 1.00 16.25 185 SER A N 1
ATOM 964 C CA . SER A 1 140 ? -4.861 3.970 22.860 1.00 14.89 185 SER A CA 1
ATOM 965 C C . SER A 1 140 ? -6.162 3.775 23.627 1.00 15.27 185 SER A C 1
ATOM 966 O O . SER A 1 140 ? -6.435 2.706 24.181 1.00 16.18 185 SER A O 1
ATOM 969 N N . GLY A 1 141 ? -6.964 4.832 23.655 1.00 13.15 186 GLY A N 1
ATOM 970 C CA . GLY A 1 141 ? -8.258 4.743 24.295 1.00 14.31 186 GLY A CA 1
ATOM 971 C C . GLY A 1 141 ? -9.204 4.428 23.150 1.00 13.89 186 GLY A C 1
ATOM 972 O O . GLY A 1 141 ? -8.739 4.198 22.033 1.00 13.31 186 GLY A O 1
ATOM 973 N N . PRO A 1 142 ? -10.523 4.402 23.374 1.00 13.78 187 PRO A N 1
ATOM 974 C CA . PRO A 1 142 ? -11.413 4.100 22.245 1.00 13.93 187 PRO A CA 1
ATOM 975 C C . PRO A 1 142 ? -11.112 4.955 21.011 1.00 14.17 187 PRO A C 1
ATOM 976 O O . PRO A 1 142 ? -11.040 6.181 21.097 1.00 11.75 187 PRO A O 1
ATOM 980 N N . MET A 1 143 ? -10.926 4.297 19.869 1.00 15.24 188 MET A N 1
ATOM 981 C CA . MET A 1 143 ? -10.625 5.001 18.621 1.00 18.82 188 MET A CA 1
ATOM 982 C C . MET A 1 143 ? -11.803 5.843 18.152 1.00 18.68 188 MET A C 1
ATOM 983 O O . MET A 1 143 ? -11.670 6.650 17.242 1.00 20.04 188 MET A O 1
ATOM 988 N N . ALA A 1 144 ? -12.955 5.652 18.781 1.00 18.40 189 ALA A N 1
ATOM 989 C CA . ALA A 1 144 ? -14.141 6.413 18.428 1.00 20.72 189 ALA A CA 1
ATOM 990 C C . ALA A 1 144 ? -13.997 7.856 18.916 1.00 21.22 189 ALA A C 1
ATOM 991 O O . ALA A 1 144 ? -14.764 8.740 18.521 1.00 23.96 189 ALA A O 1
ATOM 993 N N . GLU A 1 145 ? -13.013 8.091 19.778 1.00 21.12 190 GLU A N 1
ATOM 994 C CA . GLU A 1 145 ? -12.766 9.428 20.308 1.00 19.14 190 GLU A CA 1
ATOM 995 C C . GLU A 1 145 ? -11.661 10.091 19.509 1.00 18.24 190 GLU A C 1
ATOM 996 O O . GLU A 1 145 ? -10.568 9.545 19.380 1.00 18.46 190 GLU A O 1
ATOM 1002 N N . PRO A 1 146 ? -11.938 11.279 18.955 1.00 18.53 191 PRO A N 1
ATOM 1003 C CA . PRO A 1 146 ? -10.975 12.045 18.159 1.00 17.71 191 PRO A CA 1
ATOM 1004 C C . PRO A 1 146 ? -9.595 12.181 18.811 1.00 19.02 191 PRO A C 1
ATOM 1005 O O . PRO A 1 146 ? -8.579 12.103 18.126 1.00 18.52 191 PRO A O 1
ATOM 1009 N N . ILE A 1 147 ? -9.554 12.373 20.129 1.00 20.18 192 ILE A N 1
ATOM 1010 C CA . ILE A 1 147 ? -8.277 12.519 20.827 1.00 20.60 192 ILE A CA 1
ATOM 1011 C C . ILE A 1 147 ? -7.378 11.303 20.611 1.00 21.10 192 ILE A C 1
ATOM 1012 O O . ILE A 1 147 ? -6.154 11.402 20.658 1.00 20.29 192 ILE A O 1
ATOM 1017 N N . ASN A 1 148 ? -7.992 10.152 20.378 1.00 21.13 193 ASN A N 1
ATOM 1018 C CA . ASN A 1 148 ? -7.235 8.933 20.165 1.00 22.09 193 ASN A CA 1
ATOM 1019 C C . ASN A 1 148 ? -6.924 8.724 18.692 1.00 24.55 193 ASN A C 1
ATOM 1020 O O . ASN A 1 148 ? -5.762 8.663 18.298 1.00 25.38 193 ASN A O 1
ATOM 1025 N N . ARG A 1 149 ? -7.967 8.643 17.877 1.00 26.80 194 ARG A N 1
ATOM 1026 C CA . ARG A 1 149 ? -7.802 8.413 16.450 1.00 28.51 194 ARG A CA 1
ATOM 1027 C C . ARG A 1 149 ? -7.249 9.594 15.653 1.00 27.44 194 ARG A C 1
ATOM 1028 O O . ARG A 1 149 ? -6.464 9.397 14.731 1.00 27.15 194 ARG A O 1
ATOM 1036 N N . SER A 1 150 ? -7.643 10.814 16.009 1.00 26.22 195 SER A N 1
ATOM 1037 C CA . SER A 1 150 ? -7.194 11.999 15.280 1.00 24.29 195 SER A CA 1
ATOM 1038 C C . SER A 1 150 ? -5.996 12.760 15.848 1.00 23.57 195 SER A C 1
ATOM 1039 O O . SER A 1 150 ? -5.399 13.574 15.143 1.00 23.92 195 SER A O 1
ATOM 1042 N N . LYS A 1 151 ? -5.640 12.511 1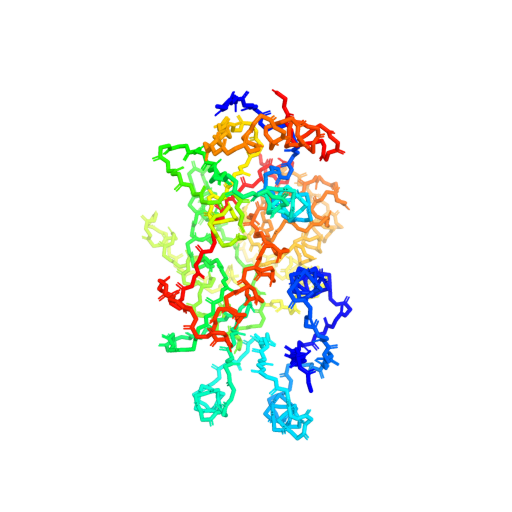7.105 1.00 21.07 196 LYS A N 1
ATOM 1043 C CA . LYS A 1 151 ? -4.520 13.227 17.717 1.00 20.48 196 LYS A CA 1
ATOM 1044 C C . LYS A 1 151 ? -3.374 12.325 18.186 1.00 20.00 196 LYS A C 1
ATOM 1045 O O . LYS A 1 151 ? -2.282 12.351 17.618 1.00 19.25 196 LYS A O 1
ATOM 1051 N N . LYS A 1 152 ? -3.622 11.537 19.227 1.00 18.52 197 LYS A N 1
ATOM 1052 C CA . LYS A 1 152 ? -2.601 10.643 19.747 1.00 20.20 197 LYS A CA 1
ATOM 1053 C C . LYS A 1 152 ? -2.106 9.622 18.721 1.00 20.83 197 LYS A C 1
ATOM 1054 O O . LYS A 1 152 ? -0.908 9.354 18.650 1.00 22.43 197 LYS A O 1
ATOM 1060 N N . LEU A 1 153 ? -3.009 9.060 17.922 1.00 19.95 198 LEU A N 1
ATOM 1061 C CA . LEU A 1 153 ? -2.603 8.078 16.918 1.00 20.03 198 LEU A CA 1
ATOM 1062 C C . LEU A 1 153 ? -1.803 8.744 15.805 1.00 21.14 198 LEU A C 1
ATOM 1063 O O . LEU A 1 153 ? -0.908 8.135 15.219 1.00 19.74 198 LEU A O 1
ATOM 1068 N N . GLN A 1 154 ? -2.119 10.002 15.521 1.00 22.53 199 GLN A N 1
ATOM 1069 C CA . GLN A 1 154 ? -1.406 10.733 14.483 1.00 23.84 199 GLN A CA 1
ATOM 1070 C C . GLN A 1 154 ? 0.022 11.053 14.897 1.00 23.01 199 GLN A C 1
ATOM 1071 O O . GLN A 1 154 ? 0.934 11.017 14.067 1.00 23.66 199 GLN A O 1
ATOM 1077 N N . GLY A 1 155 ? 0.214 11.372 16.175 1.00 20.76 200 GLY A N 1
ATOM 1078 C CA . GLY A 1 155 ? 1.546 11.674 16.666 1.00 18.67 200 GLY A CA 1
ATOM 1079 C C . GLY A 1 155 ? 2.388 10.412 16.625 1.00 20.49 200 GLY A C 1
ATOM 1080 O O . GLY A 1 155 ? 3.599 10.450 16.400 1.00 21.41 200 GLY A O 1
ATOM 1081 N N . TYR A 1 156 ? 1.736 9.280 16.856 1.00 20.21 201 TYR A N 1
ATOM 1082 C CA . TYR A 1 156 ? 2.405 7.990 16.819 1.00 19.80 201 TYR A CA 1
ATOM 1083 C C . TYR A 1 156 ? 2.827 7.713 15.375 1.00 20.66 201 TYR A C 1
ATOM 1084 O O . TYR A 1 156 ? 3.976 7.367 15.105 1.00 18.72 201 TYR A O 1
ATOM 1093 N N . LYS A 1 157 ? 1.892 7.893 14.448 1.00 23.31 202 LYS A N 1
ATOM 1094 C CA . LYS A 1 157 ? 2.156 7.662 13.033 1.00 25.98 202 LYS A CA 1
ATOM 1095 C C . LYS A 1 157 ? 3.280 8.548 12.508 1.00 27.65 202 LYS A C 1
ATOM 1096 O O . LYS A 1 157 ? 4.184 8.072 11.817 1.00 27.05 202 LYS A O 1
ATOM 1102 N N . ARG A 1 158 ? 3.224 9.835 12.845 1.00 29.37 203 ARG A N 1
ATOM 1103 C CA . ARG A 1 158 ? 4.234 10.786 12.392 1.00 29.83 203 ARG A CA 1
ATOM 1104 C C . ARG A 1 158 ? 5.636 10.443 12.885 1.00 28.47 203 ARG A C 1
ATOM 1105 O O . ARG A 1 158 ? 6.605 10.559 12.136 1.00 28.90 203 ARG A O 1
ATOM 1113 N N . ALA A 1 159 ? 5.747 10.021 14.139 1.00 26.98 204 ALA A N 1
ATOM 1114 C CA . ALA A 1 159 ? 7.047 9.673 14.707 1.00 26.31 204 ALA A CA 1
ATOM 1115 C C . ALA A 1 159 ? 7.678 8.498 13.965 1.00 26.56 204 ALA A C 1
ATOM 1116 O O . ALA A 1 159 ? 8.857 8.540 13.612 1.00 24.76 204 ALA A O 1
ATOM 1118 N N . LEU A 1 160 ? 6.896 7.447 13.740 1.00 27.52 205 LEU A N 1
ATOM 1119 C CA . LEU A 1 160 ? 7.399 6.276 13.032 1.00 28.43 205 LEU A CA 1
ATOM 1120 C C . LEU A 1 160 ? 7.804 6.651 11.606 1.00 29.09 205 LEU A C 1
ATOM 1121 O O . LEU A 1 160 ? 8.923 6.388 11.178 1.00 27.11 205 LEU A O 1
ATOM 1126 N N . GLU A 1 161 ? 6.891 7.279 10.879 1.00 31.69 206 GLU A N 1
ATOM 1127 C CA . GLU A 1 161 ? 7.160 7.676 9.502 1.00 35.35 206 GLU A CA 1
ATOM 1128 C C . GLU A 1 161 ? 8.405 8.545 9.373 1.00 36.36 206 GLU A C 1
ATOM 1129 O O . GLU A 1 161 ? 9.145 8.452 8.390 1.00 36.39 206 GLU A O 1
ATOM 1135 N N . GLU A 1 162 ? 8.623 9.396 10.367 1.00 37.78 207 GLU A N 1
ATOM 1136 C CA . GLU A 1 162 ? 9.763 10.298 10.368 1.00 37.83 207 GLU A CA 1
ATOM 1137 C C . GLU A 1 162 ? 11.051 9.544 10.639 1.00 36.97 207 GLU A C 1
ATOM 1138 O O . GLU A 1 162 ? 12.122 9.961 10.207 1.00 38.34 207 GLU A O 1
ATOM 1144 N N . ALA A 1 163 ? 10.944 8.427 11.352 1.00 35.79 208 ALA A N 1
ATOM 1145 C CA . ALA A 1 163 ? 12.105 7.604 11.660 1.00 35.04 208 ALA A CA 1
ATOM 1146 C C . ALA A 1 163 ? 12.244 6.540 10.569 1.00 36.91 208 ALA A C 1
ATOM 1147 O O . ALA A 1 163 ? 13.062 5.620 10.673 1.00 36.81 208 ALA A O 1
ATOM 1149 N N . ASN A 1 164 ? 11.437 6.683 9.521 1.00 37.16 209 ASN A N 1
ATOM 1150 C CA . ASN A 1 164 ? 11.438 5.752 8.399 1.00 39.23 209 ASN A CA 1
ATOM 1151 C C . ASN A 1 164 ? 11.024 4.347 8.800 1.00 38.27 209 ASN A C 1
ATOM 1152 O O . ASN A 1 164 ? 11.627 3.364 8.367 1.00 39.36 209 ASN A O 1
ATOM 1157 N N . LEU A 1 165 ? 9.987 4.261 9.627 1.00 36.30 210 LEU A N 1
ATOM 1158 C CA . LEU A 1 165 ? 9.464 2.981 10.087 1.00 34.35 210 LEU A CA 1
ATOM 1159 C C . LEU A 1 165 ? 8.029 2.833 9.571 1.00 32.92 210 LEU A C 1
ATOM 1160 O O . LEU A 1 165 ? 7.288 3.815 9.470 1.00 31.96 210 LEU A O 1
ATOM 1165 N N . PRO A 1 166 ? 7.625 1.603 9.221 1.00 32.39 211 PRO A N 1
ATOM 1166 C CA . PRO A 1 166 ? 6.268 1.365 8.715 1.00 32.03 211 PRO A CA 1
ATOM 1167 C C . PRO A 1 166 ? 5.207 1.413 9.810 1.00 30.54 211 PRO A C 1
ATOM 1168 O O . PRO A 1 166 ? 5.470 1.055 10.958 1.00 30.18 211 PRO A O 1
ATOM 1172 N N . PHE A 1 167 ? 4.011 1.865 9.451 1.00 30.26 212 PHE A N 1
ATOM 1173 C CA . PHE A 1 167 ? 2.912 1.912 10.400 1.00 30.21 212 PHE A CA 1
ATOM 1174 C C . PHE A 1 167 ? 2.135 0.601 10.316 1.00 29.14 212 PHE A C 1
ATOM 1175 O O . PHE A 1 167 ? 1.420 0.370 9.349 1.00 30.65 212 PHE A O 1
ATOM 1183 N N . ASN A 1 168 ? 2.274 -0.256 11.321 1.00 28.57 213 ASN A N 1
ATOM 1184 C CA . ASN A 1 168 ? 1.556 -1.532 11.326 1.00 26.82 213 ASN A CA 1
ATOM 1185 C C . ASN A 1 168 ? 0.482 -1.615 12.420 1.00 25.94 213 ASN A C 1
ATOM 1186 O O . ASN A 1 168 ? 0.793 -1.590 13.614 1.00 25.27 213 ASN A O 1
ATOM 1191 N N . GLU A 1 169 ? -0.776 -1.713 11.991 1.00 24.05 214 GLU A N 1
ATOM 1192 C CA . GLU A 1 169 ? -1.927 -1.806 12.890 1.00 23.78 214 GLU A CA 1
ATOM 1193 C C . GLU A 1 169 ? -1.757 -2.811 14.018 1.00 22.41 214 GLU A C 1
ATOM 1194 O O . GLU A 1 169 ? -2.320 -2.634 15.092 1.00 21.02 214 GLU A O 1
ATOM 1200 N N . GLN A 1 170 ? -1.007 -3.878 13.766 1.00 21.01 215 GLN A N 1
ATOM 1201 C CA . GLN A 1 170 ? -0.819 -4.914 14.774 1.00 21.41 215 GLN A CA 1
ATOM 1202 C C . GLN A 1 170 ? -0.194 -4.379 16.055 1.00 21.01 215 GLN A C 1
ATOM 1203 O O . GLN A 1 170 ? -0.365 -4.965 17.123 1.00 20.20 215 GLN A O 1
ATOM 1209 N N . PHE A 1 171 ? 0.529 -3.269 15.936 1.00 19.08 216 PHE A N 1
ATOM 1210 C CA . PHE A 1 171 ? 1.189 -2.646 17.071 1.00 19.87 216 PHE A CA 1
ATOM 1211 C C . PHE A 1 171 ? 0.335 -1.565 17.726 1.00 20.79 216 PHE A C 1
ATOM 1212 O O . PHE A 1 171 ? 0.844 -0.706 18.449 1.00 21.00 216 PHE A O 1
ATOM 1220 N N . VAL A 1 172 ? -0.963 -1.601 17.452 1.00 18.68 217 VAL A N 1
ATOM 1221 C CA . VAL A 1 172 ? -1.883 -0.662 18.060 1.00 16.74 217 VAL A CA 1
ATOM 1222 C C . VAL A 1 172 ? -2.976 -1.495 18.697 1.00 16.05 217 VAL A C 1
ATOM 1223 O O . VAL A 1 172 ? -3.631 -2.280 18.021 1.00 14.57 217 VAL A O 1
ATOM 1227 N N . ALA A 1 173 ? -3.144 -1.342 20.009 1.00 16.21 218 ALA A N 1
ATOM 1228 C CA . ALA A 1 173 ? -4.172 -2.062 20.747 1.00 15.38 218 ALA A CA 1
ATOM 1229 C C . ALA A 1 173 ? -5.159 -1.017 21.221 1.00 16.36 218 ALA A C 1
ATOM 1230 O O . ALA A 1 173 ? -4.764 0.096 21.552 1.00 18.47 218 ALA A O 1
ATOM 1232 N N . GLU A 1 174 ? -6.441 -1.359 21.249 1.00 17.00 219 GLU A N 1
ATOM 1233 C CA . GLU A 1 174 ? -7.443 -0.402 21.692 1.00 16.91 219 GLU A CA 1
ATOM 1234 C C . GLU A 1 174 ? -7.924 -0.694 23.103 1.00 16.25 219 GLU A C 1
ATOM 1235 O O . GLU A 1 174 ? -8.517 -1.740 23.365 1.00 17.13 219 GLU A O 1
ATOM 1241 N N . GLY A 1 175 ? -7.667 0.237 24.014 1.00 16.63 220 GLY A N 1
ATOM 1242 C CA . GLY A 1 175 ? -8.103 0.058 25.387 1.00 15.95 220 GLY A CA 1
ATOM 1243 C C . GLY A 1 175 ? -9.281 0.969 25.633 1.00 15.68 220 GLY A C 1
ATOM 1244 O O . GLY A 1 175 ? -9.718 1.663 24.720 1.00 17.34 220 GLY A O 1
ATOM 1245 N N . ASP A 1 176 ? -9.804 0.971 26.852 1.00 16.52 221 ASP A N 1
ATOM 1246 C CA . ASP A 1 176 ? -10.931 1.834 27.189 1.00 17.04 221 ASP A CA 1
ATOM 1247 C C . ASP A 1 176 ? -10.628 2.674 28.434 1.00 17.37 221 ASP A C 1
ATOM 1248 O O . ASP A 1 176 ? -11.540 3.068 29.157 1.00 17.93 221 ASP A O 1
ATOM 1253 N N . TYR A 1 177 ? -9.343 2.937 28.672 1.00 17.02 222 TYR A N 1
ATOM 1254 C CA . TYR A 1 177 ? -8.878 3.717 29.821 1.00 16.89 222 TYR A CA 1
ATOM 1255 C C . TYR A 1 177 ? -8.885 2.898 31.096 1.00 18.08 222 TYR A C 1
ATOM 1256 O O . TYR A 1 177 ? -8.300 3.283 32.108 1.00 20.80 222 TYR A O 1
ATOM 1265 N N . THR A 1 178 ? -9.550 1.758 31.041 1.00 18.43 223 THR A N 1
ATOM 1266 C CA . THR A 1 178 ? -9.635 0.876 32.189 1.00 18.90 223 THR A CA 1
ATOM 1267 C C . THR A 1 178 ? -8.328 0.116 32.436 1.00 19.26 223 THR A C 1
ATOM 1268 O O . THR A 1 178 ? -7.582 -0.182 31.505 1.00 19.41 223 THR A O 1
ATOM 1272 N N . TYR A 1 179 ? -8.066 -0.190 33.702 1.00 19.31 224 TYR A N 1
ATOM 1273 C CA . TYR A 1 179 ? -6.871 -0.921 34.110 1.00 18.04 224 TYR A CA 1
ATOM 1274 C C . TYR A 1 179 ? -6.880 -2.311 33.494 1.00 19.47 224 TYR A C 1
ATOM 1275 O O . TYR A 1 179 ? -5.827 -2.848 33.144 1.00 20.63 224 TYR A O 1
ATOM 1284 N N . ASP A 1 180 ? -8.074 -2.887 33.371 1.00 18.78 225 ASP A N 1
ATOM 1285 C CA . ASP A 1 180 ? -8.234 -4.210 32.786 1.00 19.66 225 ASP A CA 1
ATOM 1286 C C . ASP A 1 180 ? -7.878 -4.214 31.308 1.00 16.43 225 ASP A C 1
ATOM 1287 O O . ASP A 1 180 ? -7.223 -5.140 30.836 1.00 14.06 225 ASP A O 1
ATOM 1292 N N . SER A 1 181 ? -8.314 -3.187 30.580 1.00 16.87 226 SER A N 1
ATOM 1293 C CA . SER A 1 181 ? -8.029 -3.092 29.148 1.00 17.22 226 SER A CA 1
ATOM 1294 C C . SER A 1 181 ? -6.515 -3.082 28.924 1.00 17.79 226 SER A C 1
ATOM 1295 O O . SER A 1 181 ? -6.020 -3.637 27.943 1.00 16.36 226 SER A O 1
ATOM 1298 N N . GLY A 1 182 ? -5.786 -2.455 29.844 1.00 17.18 227 GLY A N 1
ATOM 1299 C CA . GLY A 1 182 ? -4.337 -2.426 29.743 1.00 19.67 227 GLY A CA 1
ATOM 1300 C C . GLY A 1 182 ? -3.774 -3.827 29.947 1.00 20.81 227 GLY A C 1
ATOM 1301 O O . GLY A 1 182 ? -2.821 -4.231 29.277 1.00 20.14 227 GLY A O 1
ATOM 1302 N N . LEU A 1 183 ? -4.364 -4.568 30.882 1.00 21.24 228 LEU A N 1
ATOM 1303 C CA . LEU A 1 183 ? -3.947 -5.941 31.166 1.00 22.00 228 LEU A CA 1
ATOM 1304 C C . LEU A 1 183 ? -4.103 -6.760 29.880 1.00 21.32 228 LEU A C 1
ATOM 1305 O O . LEU A 1 183 ? -3.166 -7.415 29.422 1.00 22.21 228 LEU A O 1
ATOM 1310 N N . GLU A 1 184 ? -5.294 -6.693 29.293 1.00 19.76 229 GLU A N 1
ATOM 1311 C CA . GLU A 1 184 ? -5.602 -7.412 28.066 1.00 19.05 229 GLU A CA 1
ATOM 1312 C C . GLU A 1 184 ? -4.827 -6.851 26.879 1.00 18.85 229 GLU A C 1
ATOM 1313 O O . GLU A 1 184 ? -4.428 -7.594 25.981 1.00 19.34 229 GLU A O 1
ATOM 1319 N N . ALA A 1 185 ? -4.623 -5.539 26.871 1.00 16.43 230 ALA A N 1
ATOM 1320 C CA . ALA A 1 185 ? -3.889 -4.901 25.793 1.00 16.20 230 ALA A CA 1
ATOM 1321 C C . ALA A 1 185 ? -2.519 -5.563 25.683 1.00 17.14 230 ALA A C 1
ATOM 1322 O O . ALA A 1 185 ? -2.087 -5.956 24.589 1.00 16.87 230 ALA A O 1
ATOM 1324 N N . LEU A 1 186 ? -1.842 -5.695 26.822 1.00 16.67 231 LEU A N 1
ATOM 1325 C CA . LEU A 1 186 ? -0.529 -6.312 26.836 1.00 17.03 231 LEU A CA 1
ATOM 1326 C C . LEU A 1 186 ? -0.581 -7.757 26.351 1.00 17.46 231 LEU A C 1
ATOM 1327 O O . LEU A 1 186 ? 0.185 -8.147 25.477 1.00 18.99 231 LEU A O 1
ATOM 1332 N N . GLN A 1 187 ? -1.468 -8.554 26.931 1.00 17.09 232 GLN A N 1
ATOM 1333 C CA . GLN A 1 187 ? -1.578 -9.951 26.528 1.00 20.00 232 GLN A CA 1
ATOM 1334 C C . GLN A 1 187 ? -1.887 -10.069 25.042 1.00 20.61 232 GLN A C 1
ATOM 1335 O O . GLN A 1 187 ? -1.469 -11.017 24.387 1.00 20.92 232 GLN A O 1
ATOM 1341 N N . HIS A 1 188 ? -2.606 -9.090 24.507 1.00 21.15 233 HIS A N 1
ATOM 1342 C CA . HIS A 1 188 ? -2.927 -9.084 23.088 1.00 20.80 233 HIS A CA 1
ATOM 1343 C C . HIS A 1 188 ? -1.644 -8.893 22.266 1.00 22.12 233 HIS A C 1
ATOM 1344 O O . HIS A 1 188 ? -1.342 -9.692 21.377 1.00 21.24 233 HIS A O 1
ATOM 1351 N N . LEU A 1 189 ? -0.896 -7.832 22.582 1.00 21.48 234 LEU A N 1
ATOM 1352 C CA . LEU A 1 189 ? 0.346 -7.493 21.888 1.00 20.51 234 LEU A CA 1
ATOM 1353 C C . LEU A 1 189 ? 1.436 -8.558 21.974 1.00 22.09 234 LEU A C 1
ATOM 1354 O O . LEU A 1 189 ? 2.201 -8.743 21.029 1.00 23.50 234 LEU A O 1
ATOM 1359 N N . MET A 1 190 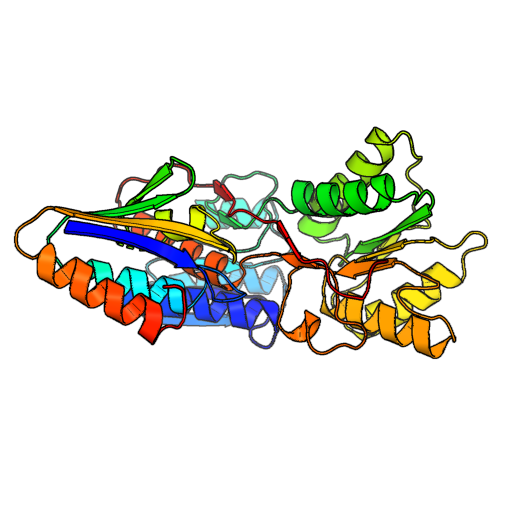? 1.521 -9.251 23.102 1.00 23.48 235 MET A N 1
ATOM 1360 C CA . MET A 1 190 ? 2.525 -10.294 23.250 1.00 26.04 235 MET A CA 1
ATOM 1361 C C . MET A 1 190 ? 2.107 -11.587 22.533 1.00 28.13 235 MET A C 1
ATOM 1362 O O . MET A 1 190 ? 2.861 -12.558 22.506 1.00 28.35 235 MET A O 1
ATOM 1367 N N . SER A 1 191 ? 0.907 -11.587 21.952 1.00 28.85 236 SER A N 1
ATOM 1368 C CA . SER A 1 191 ? 0.394 -12.743 21.216 1.00 29.89 236 SER A CA 1
ATOM 1369 C C . SER A 1 191 ? 0.775 -12.668 19.744 1.00 30.49 236 SER A C 1
ATOM 1370 O O . SER A 1 191 ? 0.580 -13.624 19.000 1.00 31.28 236 SER A O 1
ATOM 1373 N N . LEU A 1 192 ? 1.292 -11.518 19.326 1.00 30.20 237 LEU A N 1
ATOM 1374 C CA . LEU A 1 192 ? 1.706 -11.320 17.944 1.00 31.60 237 LEU A CA 1
ATOM 1375 C C . LEU A 1 192 ? 2.917 -12.192 17.625 1.00 32.50 237 LEU A C 1
ATOM 1376 O O . LEU A 1 192 ? 3.679 -12.559 18.521 1.00 31.29 237 LEU A O 1
ATOM 1381 N N . ASP A 1 193 ? 3.089 -12.533 16.351 1.00 34.52 238 ASP A N 1
ATOM 1382 C CA . ASP A 1 193 ? 4.233 -13.343 15.954 1.00 37.05 238 ASP A CA 1
ATOM 1383 C C . ASP A 1 193 ? 5.488 -12.520 16.225 1.00 37.54 238 ASP A C 1
ATOM 1384 O O . ASP A 1 193 ? 6.497 -13.047 16.695 1.00 37.70 238 ASP A O 1
ATOM 1389 N N . LYS A 1 194 ? 5.413 -11.224 15.931 1.00 36.66 239 LYS A N 1
ATOM 1390 C CA . LYS A 1 194 ? 6.524 -10.314 16.181 1.00 36.32 239 LYS A CA 1
ATOM 1391 C C . LYS A 1 194 ? 6.054 -9.304 17.227 1.00 35.46 239 LYS A C 1
ATOM 1392 O O . LYS A 1 194 ? 5.279 -8.393 16.921 1.00 35.60 239 LYS A O 1
ATOM 1398 N N . LYS A 1 195 ? 6.502 -9.493 18.468 1.00 33.02 240 LYS A N 1
ATOM 1399 C CA . LYS A 1 195 ? 6.122 -8.610 19.566 1.00 30.95 240 LYS A CA 1
ATOM 1400 C C . LYS A 1 195 ? 6.886 -7.300 19.507 1.00 30.55 240 LYS A C 1
ATOM 1401 O O . LYS A 1 195 ? 7.964 -7.224 18.916 1.00 30.91 240 LYS A O 1
ATOM 1407 N N . PRO A 1 196 ? 6.332 -6.244 20.127 1.00 29.31 241 PRO A N 1
ATOM 1408 C CA . PRO A 1 196 ? 6.996 -4.938 20.135 1.00 28.61 241 PRO A CA 1
ATOM 1409 C C . PRO A 1 196 ? 8.063 -5.009 21.215 1.00 27.52 241 PRO A C 1
ATOM 1410 O O . PRO A 1 196 ? 8.035 -5.911 22.055 1.00 26.07 241 PRO A O 1
ATOM 1414 N N . THR A 1 197 ? 9.003 -4.074 21.198 1.00 26.71 242 THR A N 1
ATOM 1415 C CA . THR A 1 197 ? 10.042 -4.061 22.219 1.00 25.98 242 THR A CA 1
ATOM 1416 C C . THR A 1 197 ? 9.773 -2.896 23.168 1.00 26.77 242 THR A C 1
ATOM 1417 O O . THR A 1 197 ? 10.408 -2.775 24.216 1.00 29.12 242 THR A O 1
ATOM 1421 N N . ALA A 1 198 ? 8.817 -2.049 22.789 1.00 24.77 243 ALA A N 1
ATOM 1422 C CA . ALA A 1 198 ? 8.427 -0.894 23.590 1.00 23.54 243 ALA A CA 1
ATOM 1423 C C . ALA A 1 198 ? 6.927 -0.631 23.456 1.00 23.01 243 ALA A C 1
ATOM 1424 O O . ALA A 1 198 ? 6.334 -0.849 22.392 1.00 24.20 243 ALA A O 1
ATOM 1426 N N . ILE A 1 199 ? 6.312 -0.167 24.536 1.00 20.60 244 ILE A N 1
ATOM 1427 C CA . ILE A 1 199 ? 4.886 0.117 24.514 1.00 18.61 244 ILE A CA 1
ATOM 1428 C C . ILE A 1 199 ? 4.567 1.471 25.137 1.00 19.30 244 ILE A C 1
ATOM 1429 O O . ILE A 1 199 ? 4.975 1.764 26.265 1.00 17.89 244 ILE A O 1
ATOM 1434 N N . LEU A 1 200 ? 3.844 2.288 24.377 1.00 18.69 245 LEU A N 1
ATOM 1435 C CA . LEU A 1 200 ? 3.400 3.603 24.822 1.00 17.81 245 LEU A CA 1
ATOM 1436 C C . LEU A 1 200 ? 1.878 3.516 25.019 1.00 17.35 245 LEU A C 1
ATOM 1437 O O . LEU A 1 200 ? 1.147 3.118 24.113 1.00 16.58 245 LEU A O 1
ATOM 1442 N N . SER A 1 201 ? 1.416 3.872 26.215 1.00 17.20 246 SER A N 1
ATOM 1443 C CA . SER A 1 201 ? 0.000 3.829 26.553 1.00 13.66 246 SER A CA 1
ATOM 1444 C C . SER A 1 201 ? -0.569 5.238 26.555 1.00 14.55 246 SER A C 1
ATOM 1445 O O . SER A 1 201 ? 0.077 6.176 27.026 1.00 14.18 246 SER A O 1
ATOM 1448 N N . ALA A 1 202 ? -1.778 5.390 26.030 1.00 14.51 247 ALA A N 1
ATOM 1449 C CA . ALA A 1 202 ? -2.416 6.701 25.979 1.00 16.69 247 ALA A CA 1
ATOM 1450 C C . ALA A 1 202 ? -2.796 7.170 27.377 1.00 15.33 247 ALA A C 1
ATOM 1451 O O . ALA A 1 202 ? -3.186 8.318 27.568 1.00 14.36 247 ALA A O 1
ATOM 1453 N N . THR A 1 203 ? -2.651 6.283 28.353 1.00 15.97 248 THR A N 1
ATOM 1454 C CA . THR A 1 203 ? -3.025 6.593 29.726 1.00 16.34 248 THR A CA 1
ATOM 1455 C C . THR A 1 203 ? -2.168 5.871 30.776 1.00 17.07 248 THR A C 1
ATOM 1456 O O . THR A 1 203 ? -1.582 4.823 30.501 1.00 19.31 248 THR A O 1
ATOM 1460 N N . ASP A 1 204 ? -2.086 6.448 31.972 1.00 17.54 249 ASP A N 1
ATOM 1461 C CA . ASP A 1 204 ? -1.314 5.863 33.066 1.00 18.18 249 ASP A CA 1
ATOM 1462 C C . ASP A 1 204 ? -1.990 4.641 33.669 1.00 18.06 249 ASP A C 1
ATOM 1463 O O . ASP A 1 204 ? -1.317 3.672 34.030 1.00 17.96 249 ASP A O 1
ATOM 1468 N N . GLU A 1 205 ? -3.315 4.681 33.790 1.00 16.45 250 GLU A N 1
ATOM 1469 C CA . GLU A 1 205 ? -4.026 3.538 34.352 1.00 18.17 250 GLU A CA 1
ATOM 1470 C C . GLU A 1 205 ? -3.913 2.324 33.426 1.00 17.03 250 GLU A C 1
ATOM 1471 O O . GLU A 1 205 ? -3.845 1.188 33.889 1.00 15.64 250 GLU A O 1
ATOM 1477 N N . MET A 1 206 ? -3.897 2.551 32.115 1.00 16.88 251 MET A N 1
ATOM 1478 C CA . MET A 1 206 ? -3.755 1.421 31.205 1.00 15.68 251 MET A CA 1
ATOM 1479 C C . MET A 1 206 ? -2.312 0.954 31.254 1.00 15.16 251 MET A C 1
ATOM 1480 O O . MET A 1 206 ? -2.036 -0.242 31.144 1.00 15.75 251 MET A O 1
ATOM 1485 N N . ALA A 1 207 ? -1.394 1.901 31.441 1.00 15.44 252 ALA A N 1
ATOM 1486 C CA . ALA A 1 207 ? 0.027 1.575 31.539 1.00 15.77 252 ALA A CA 1
ATOM 1487 C C . ALA A 1 207 ? 0.278 0.722 32.780 1.00 15.80 252 ALA A C 1
ATOM 1488 O O . ALA A 1 207 ? 1.191 -0.100 32.794 1.00 14.62 252 ALA A O 1
ATOM 1490 N N . LEU A 1 208 ? -0.524 0.912 33.827 1.00 16.49 253 LEU A N 1
ATOM 1491 C CA . LEU A 1 208 ? -0.344 0.100 35.028 1.00 16.58 253 LEU A CA 1
ATOM 1492 C C . LEU A 1 208 ? -0.716 -1.339 34.691 1.00 16.55 253 LEU A C 1
ATOM 1493 O O . LEU A 1 208 ? 0.009 -2.273 35.031 1.00 17.64 253 LEU A O 1
ATOM 1498 N N . GLY A 1 209 ? -1.842 -1.512 34.007 1.00 15.95 254 GLY A N 1
ATOM 1499 C CA . GLY A 1 209 ? -2.272 -2.845 33.620 1.00 15.57 254 GLY A CA 1
ATOM 1500 C C . GLY A 1 209 ? -1.252 -3.553 32.734 1.00 16.11 254 GLY A C 1
ATOM 1501 O O . GLY A 1 209 ? -1.019 -4.756 32.869 1.00 14.38 254 GLY A O 1
ATOM 1502 N N . ILE A 1 210 ? -0.643 -2.804 31.824 1.00 14.57 255 ILE A N 1
ATOM 1503 C CA . ILE A 1 210 ? 0.355 -3.350 30.915 1.00 15.33 255 ILE A CA 1
ATOM 1504 C C . ILE A 1 210 ? 1.549 -3.902 31.698 1.00 17.21 255 ILE A C 1
ATOM 1505 O O . ILE A 1 210 ? 1.994 -5.034 31.480 1.00 16.90 255 ILE A O 1
ATOM 1510 N N . ILE A 1 211 ? 2.061 -3.096 32.617 1.00 18.48 256 ILE A N 1
ATOM 1511 C CA . ILE A 1 211 ? 3.192 -3.503 33.440 1.00 20.29 256 ILE A CA 1
ATOM 1512 C C . ILE A 1 211 ? 2.907 -4.778 34.244 1.00 22.00 256 ILE A C 1
ATOM 1513 O O . ILE A 1 211 ? 3.707 -5.713 34.234 1.00 22.90 256 ILE A O 1
ATOM 1518 N N . HIS A 1 212 ? 1.774 -4.816 34.941 1.00 24.15 257 HIS A N 1
ATOM 1519 C CA . HIS A 1 212 ? 1.425 -5.980 35.749 1.00 26.00 257 HIS A CA 1
ATOM 1520 C C . HIS A 1 212 ? 1.138 -7.220 34.909 1.00 27.44 257 HIS A C 1
ATOM 1521 O O . HIS A 1 212 ? 1.497 -8.332 35.299 1.00 29.16 257 HIS A O 1
ATOM 1528 N N . ALA A 1 213 ? 0.500 -7.038 33.757 1.00 27.89 258 ALA A N 1
ATOM 1529 C CA . ALA A 1 213 ? 0.202 -8.168 32.884 1.00 26.65 258 ALA A CA 1
ATOM 1530 C C . ALA A 1 213 ? 1.519 -8.706 32.336 1.00 27.04 258 ALA A C 1
ATOM 1531 O O . ALA A 1 213 ? 1.682 -9.913 32.156 1.00 29.01 258 ALA A O 1
ATOM 1533 N N . ALA A 1 214 ? 2.456 -7.799 32.069 1.00 26.26 259 ALA A N 1
ATOM 1534 C CA . ALA A 1 214 ? 3.768 -8.179 31.554 1.00 26.41 259 ALA A CA 1
ATOM 1535 C C . ALA A 1 214 ? 4.499 -8.992 32.611 1.00 26.95 259 ALA A C 1
ATOM 1536 O O . ALA A 1 214 ? 5.181 -9.968 32.302 1.00 27.18 259 ALA A O 1
ATOM 1538 N N . GLN A 1 215 ? 4.336 -8.587 33.864 1.00 27.67 260 GLN A N 1
ATOM 1539 C CA . GLN A 1 215 ? 4.977 -9.263 34.979 1.00 28.42 260 GLN A CA 1
ATOM 1540 C C . GLN A 1 215 ? 4.267 -10.565 35.323 1.00 30.25 260 GLN A C 1
ATOM 1541 O O . GLN A 1 215 ? 4.896 -11.505 35.809 1.00 28.83 260 GLN A O 1
ATOM 1547 N N . ASP A 1 216 ? 2.959 -10.623 35.073 1.00 32.87 261 ASP A N 1
ATOM 1548 C CA . ASP A 1 216 ? 2.197 -11.843 35.337 1.00 35.46 261 ASP A CA 1
ATOM 1549 C C . ASP A 1 216 ? 2.645 -12.931 34.359 1.00 35.25 261 ASP A C 1
ATOM 1550 O O . ASP A 1 216 ? 2.556 -14.115 34.659 1.00 35.98 261 ASP A O 1
ATOM 1555 N N . GLN A 1 217 ? 3.125 -12.519 33.189 1.00 35.37 262 GLN A N 1
ATOM 1556 C CA . GLN A 1 217 ? 3.595 -13.459 32.175 1.00 35.36 262 GLN A CA 1
ATOM 1557 C C . GLN A 1 217 ? 5.088 -13.756 32.312 1.00 35.38 262 GLN A C 1
ATOM 1558 O O . GLN A 1 217 ? 5.670 -14.441 31.470 1.00 35.01 262 GLN A O 1
ATOM 1564 N N . GLY A 1 218 ? 5.711 -13.222 33.361 1.00 34.83 263 GLY A N 1
ATOM 1565 C CA . GLY A 1 218 ? 7.126 -13.473 33.584 1.00 34.11 263 GLY A CA 1
ATOM 1566 C C . GLY A 1 218 ? 8.130 -12.522 32.957 1.00 34.02 263 GLY A C 1
ATOM 1567 O O . GLY A 1 218 ? 9.331 -12.787 33.000 1.00 34.99 263 GLY A O 1
ATOM 1568 N N . LEU A 1 219 ? 7.661 -11.423 32.375 1.00 34.16 264 LEU A N 1
ATOM 1569 C CA . LEU A 1 219 ? 8.559 -10.451 31.763 1.00 33.51 264 LEU A CA 1
ATOM 1570 C C . LEU A 1 219 ? 9.028 -9.467 32.829 1.00 34.35 264 LEU A C 1
ATOM 1571 O O . LEU A 1 219 ? 8.371 -9.286 33.857 1.00 34.43 264 LEU A O 1
ATOM 1576 N N . SER A 1 220 ? 10.170 -8.838 32.586 1.00 33.88 265 SER A N 1
ATOM 1577 C CA . SER A 1 220 ? 10.703 -7.871 33.530 1.00 33.94 265 SER A CA 1
ATOM 1578 C C . SER A 1 220 ? 10.724 -6.488 32.904 1.00 33.11 265 SER A C 1
ATOM 1579 O O . SER A 1 220 ? 11.218 -6.304 31.786 1.00 33.43 265 SER A O 1
ATOM 1582 N N . ILE A 1 221 ? 10.171 -5.521 33.625 1.00 30.81 266 ILE A N 1
ATOM 1583 C CA . ILE A 1 221 ? 10.144 -4.141 33.161 1.00 29.36 266 ILE A CA 1
ATOM 1584 C C . ILE A 1 221 ? 11.196 -3.436 34.009 1.00 28.77 266 ILE A C 1
ATOM 1585 O O . ILE A 1 221 ? 11.206 -3.594 35.231 1.00 28.26 266 ILE A O 1
ATOM 1590 N N . PRO A 1 222 ? 12.075 -2.629 33.387 1.00 28.13 267 PRO A N 1
ATOM 1591 C CA . PRO A 1 222 ? 12.203 -2.283 31.966 1.00 29.47 267 PRO A CA 1
ATOM 1592 C C . PRO A 1 222 ? 12.993 -3.266 31.103 1.00 29.90 267 PRO A C 1
ATOM 1593 O O . PRO A 1 222 ? 13.026 -3.128 29.883 1.00 28.78 267 PRO A O 1
ATOM 1597 N N . GLU A 1 223 ? 13.642 -4.234 31.743 1.00 31.11 268 GLU A N 1
ATOM 1598 C CA . GLU A 1 223 ? 14.453 -5.246 31.054 1.00 31.48 268 GLU A CA 1
ATOM 1599 C C . GLU A 1 223 ? 13.922 -5.699 29.691 1.00 29.79 268 GLU A C 1
ATOM 1600 O O . GLU A 1 223 ? 14.443 -5.328 28.637 1.00 28.13 268 GLU A O 1
ATOM 1606 N N . ASP A 1 224 ? 12.880 -6.515 29.734 1.00 28.63 269 ASP A N 1
ATOM 1607 C CA . ASP A 1 224 ? 12.276 -7.072 28.537 1.00 28.14 269 ASP A CA 1
ATOM 1608 C C . ASP A 1 224 ? 11.408 -6.119 27.725 1.00 26.01 269 ASP A C 1
ATOM 1609 O O . ASP A 1 224 ? 11.196 -6.340 26.536 1.00 25.49 269 ASP A O 1
ATOM 1614 N N . LEU A 1 225 ? 10.932 -5.046 28.343 1.00 24.54 270 LEU A N 1
ATOM 1615 C CA . LEU A 1 225 ? 10.032 -4.157 27.630 1.00 22.39 270 LEU A CA 1
ATOM 1616 C C . LEU A 1 225 ? 10.042 -2.732 28.163 1.00 20.00 270 LEU A C 1
ATOM 1617 O O . LEU A 1 225 ? 9.929 -2.520 29.362 1.00 17.88 270 LEU A O 1
ATOM 1622 N N . ASP A 1 226 ? 10.185 -1.754 27.273 1.00 19.30 271 ASP A N 1
ATOM 1623 C CA . ASP A 1 226 ? 10.150 -0.357 27.698 1.00 20.74 271 ASP A CA 1
ATOM 1624 C C . ASP A 1 226 ? 8.689 0.096 27.718 1.00 19.81 271 ASP A C 1
ATOM 1625 O O . ASP A 1 226 ? 7.957 -0.106 26.750 1.00 19.48 271 ASP A O 1
ATOM 1630 N N . ILE A 1 227 ? 8.263 0.696 28.821 1.00 19.45 272 ILE A N 1
ATOM 1631 C CA . ILE A 1 227 ? 6.890 1.161 28.932 1.00 20.56 272 ILE A CA 1
ATOM 1632 C C . ILE A 1 227 ? 6.798 2.618 29.352 1.00 21.84 272 ILE A C 1
ATOM 1633 O O . ILE A 1 227 ? 7.418 3.028 30.335 1.00 21.52 272 ILE A O 1
ATOM 1638 N N . ILE A 1 228 ? 6.029 3.396 28.589 1.00 21.06 273 ILE A N 1
ATOM 1639 C CA . ILE A 1 228 ? 5.822 4.812 28.876 1.00 19.90 273 ILE A CA 1
ATOM 1640 C C . ILE A 1 228 ? 4.323 5.108 28.939 1.00 21.62 273 ILE A C 1
ATOM 1641 O O . ILE A 1 228 ? 3.574 4.767 28.013 1.00 23.29 273 ILE A O 1
ATOM 1646 N N . GLY A 1 229 ? 3.891 5.736 30.033 1.00 18.39 274 GLY A N 1
ATOM 1647 C CA . GLY A 1 229 ? 2.489 6.071 30.192 1.00 14.99 274 GLY A CA 1
ATOM 1648 C C . GLY A 1 229 ? 2.167 7.451 29.643 1.00 13.29 274 GLY A C 1
ATOM 1649 O O . GLY A 1 229 ? 2.963 8.029 28.910 1.00 10.92 274 GLY A O 1
ATOM 1650 N N . PHE A 1 230 ? 0.997 7.976 29.993 1.00 12.16 275 PHE A N 1
ATOM 1651 C CA . PHE A 1 230 ? 0.590 9.301 29.543 1.00 12.76 275 PHE A CA 1
ATOM 1652 C C . P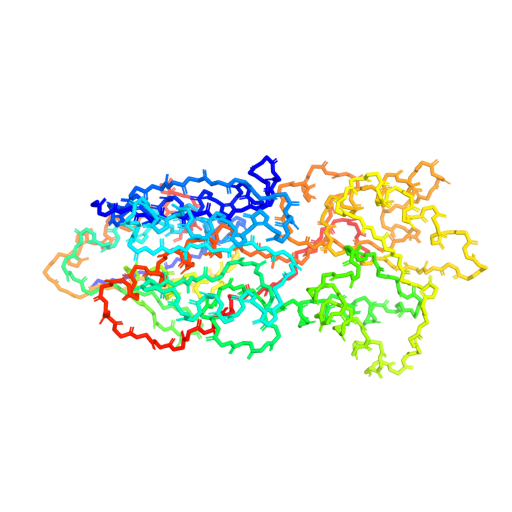HE A 1 230 ? -0.355 9.953 30.567 1.00 13.27 275 PHE A C 1
ATOM 1653 O O . PHE A 1 230 ? -1.378 9.371 30.918 1.00 10.90 275 PHE A O 1
ATOM 1661 N N . ASP A 1 231 ? 0.025 11.151 31.029 1.00 14.88 276 ASP A N 1
ATOM 1662 C CA . ASP A 1 231 ? -0.702 12.005 32.001 1.00 18.44 276 ASP A CA 1
ATOM 1663 C C . ASP A 1 231 ? 0.121 12.396 33.228 1.00 19.50 276 ASP A C 1
ATOM 1664 O O . ASP A 1 231 ? 0.140 13.558 33.632 1.00 19.93 276 ASP A O 1
ATOM 1669 N N . ASN A 1 232 ? 0.794 11.417 33.816 1.00 21.18 277 ASN A N 1
ATOM 1670 C CA . ASN A 1 232 ? 1.592 11.622 35.020 1.00 22.52 277 ASN A CA 1
ATOM 1671 C C . ASN A 1 232 ? 0.699 11.884 36.238 1.00 22.63 277 ASN A C 1
ATOM 1672 O O . ASN A 1 232 ? 0.884 12.861 36.962 1.00 22.72 277 ASN A O 1
ATOM 1677 N N . THR A 1 233 ? -0.281 11.010 36.444 1.00 21.75 278 THR A N 1
ATOM 1678 C CA . THR A 1 233 ? -1.173 11.117 37.588 1.00 22.09 278 THR A CA 1
ATOM 1679 C C . THR A 1 233 ? -0.409 10.433 38.717 1.00 23.27 278 THR A C 1
ATOM 1680 O O . THR A 1 233 ? 0.598 9.781 38.474 1.00 24.13 278 THR A O 1
ATOM 1684 N N . ARG A 1 234 ? -0.885 10.577 39.945 1.00 24.94 279 ARG A N 1
ATOM 1685 C CA . ARG A 1 234 ? -0.227 9.955 41.085 1.00 25.32 279 ARG A CA 1
ATOM 1686 C C . ARG A 1 234 ? 0.024 8.469 40.815 1.00 25.44 279 ARG A C 1
ATOM 1687 O O . ARG A 1 234 ? 0.973 7.884 41.345 1.00 24.13 279 ARG A O 1
ATOM 1695 N N . LEU A 1 235 ? -0.821 7.866 39.977 1.00 24.09 280 LEU A N 1
ATOM 1696 C CA . LEU A 1 235 ? -0.683 6.451 39.659 1.00 21.22 280 LEU A CA 1
ATOM 1697 C C . LEU A 1 235 ? 0.695 6.113 39.133 1.00 20.86 280 LEU A C 1
ATOM 1698 O O . LEU A 1 235 ? 1.149 4.986 39.288 1.00 20.39 280 LEU A O 1
ATOM 1703 N N . SER A 1 236 ? 1.357 7.092 38.522 1.00 21.50 281 SER A N 1
ATOM 1704 C CA . SER A 1 236 ? 2.704 6.911 37.966 1.00 22.25 281 SER A CA 1
ATOM 1705 C C . SER A 1 236 ? 3.730 6.509 39.017 1.00 21.22 281 SER A C 1
ATOM 1706 O O . SER A 1 236 ? 4.687 5.795 38.719 1.00 20.21 281 SER A O 1
ATOM 1709 N N . LEU A 1 237 ? 3.538 7.005 40.234 1.00 20.85 282 LEU A N 1
ATOM 1710 C CA . LEU A 1 237 ? 4.442 6.737 41.348 1.00 22.71 282 LEU A CA 1
ATOM 1711 C C . LEU A 1 237 ? 4.052 5.506 42.146 1.00 22.84 282 LEU A C 1
ATOM 1712 O O . LEU A 1 237 ? 4.880 4.935 42.855 1.00 24.78 282 LEU A O 1
ATOM 1717 N N . MET A 1 238 ? 2.787 5.112 42.039 1.00 23.12 283 MET A N 1
ATOM 1718 C CA . MET A 1 238 ? 2.271 3.971 42.779 1.00 23.88 283 MET A CA 1
ATOM 1719 C C . MET A 1 238 ? 2.431 2.630 42.075 1.00 23.34 283 MET A C 1
ATOM 1720 O O . MET A 1 238 ? 1.605 1.735 42.234 1.00 21.98 283 MET A O 1
ATOM 1725 N N . VAL A 1 239 ? 3.502 2.497 41.300 1.00 24.01 284 VAL A N 1
ATOM 1726 C CA . VAL A 1 239 ? 3.792 1.260 40.581 1.00 24.41 284 VAL A CA 1
ATOM 1727 C C . VAL A 1 239 ? 5.268 0.942 40.762 1.00 24.99 284 VAL A C 1
ATOM 1728 O O . VAL A 1 239 ? 6.082 1.822 41.041 1.00 23.57 284 VAL A O 1
ATOM 1732 N N . ARG A 1 240 ? 5.610 -0.323 40.576 1.00 26.47 285 ARG A N 1
ATOM 1733 C CA . ARG A 1 240 ? 6.987 -0.761 40.694 1.00 26.87 285 ARG A CA 1
ATOM 1734 C C . ARG A 1 240 ? 7.229 -1.653 39.476 1.00 25.63 285 ARG A C 1
ATOM 1735 O O . ARG A 1 240 ? 6.604 -2.705 39.335 1.00 27.43 285 ARG A O 1
ATOM 1743 N N . PRO A 1 241 ? 8.115 -1.227 38.560 1.00 23.77 286 PRO A N 1
ATOM 1744 C CA . PRO A 1 241 ? 8.899 0.014 38.584 1.00 21.85 286 PRO A CA 1
ATOM 1745 C C . PRO A 1 241 ? 8.044 1.256 38.366 1.00 21.88 286 PRO A C 1
ATOM 1746 O O . PRO A 1 241 ? 6.975 1.182 37.767 1.00 22.33 286 PRO A O 1
ATOM 1750 N N . GLN A 1 242 ? 8.518 2.402 38.844 1.00 22.99 287 GLN A N 1
ATOM 1751 C CA . GLN A 1 242 ? 7.767 3.636 38.672 1.00 22.04 287 GLN A CA 1
ATOM 1752 C C . GLN A 1 242 ? 7.718 4.017 37.202 1.00 19.99 287 GLN A C 1
ATOM 1753 O O . GLN A 1 242 ? 8.714 3.956 36.488 1.00 17.68 287 GLN A O 1
ATOM 1759 N N . LEU A 1 243 ? 6.525 4.400 36.766 1.00 19.32 288 LEU A N 1
ATOM 1760 C CA . LEU A 1 243 ? 6.255 4.728 35.376 1.00 17.87 288 LEU A CA 1
ATOM 1761 C C . LEU A 1 243 ? 6.817 6.011 34.772 1.00 18.24 288 LEU A C 1
ATOM 1762 O O . LEU A 1 243 ? 6.663 7.101 35.330 1.00 15.85 288 LEU A O 1
ATOM 1767 N N . SER A 1 244 ? 7.479 5.860 33.625 1.00 17.69 289 SER A N 1
ATOM 1768 C CA . SER A 1 244 ? 7.995 7.000 32.879 1.00 20.57 289 SER A CA 1
ATOM 1769 C C . SER A 1 244 ? 6.732 7.452 32.151 1.00 21.25 289 SER A C 1
ATOM 1770 O O . SER A 1 244 ? 6.013 6.627 31.590 1.00 22.34 289 SER A O 1
ATOM 1773 N N . THR A 1 245 ? 6.451 8.747 32.149 1.00 22.67 290 THR A N 1
ATOM 1774 C CA . THR A 1 245 ? 5.223 9.215 31.523 1.00 23.00 290 THR A CA 1
ATOM 1775 C C . THR A 1 245 ? 5.306 10.598 30.909 1.00 22.65 290 THR A C 1
ATOM 1776 O O . THR A 1 245 ? 6.199 11.384 31.225 1.00 22.31 290 THR A O 1
ATOM 1780 N N . VAL A 1 246 ? 4.357 10.877 30.018 1.00 21.01 291 VAL A N 1
ATOM 1781 C CA . VAL A 1 246 ? 4.256 12.179 29.390 1.00 18.44 291 VAL A CA 1
ATOM 1782 C C . VAL A 1 246 ? 3.489 12.980 30.425 1.00 16.55 291 VAL A C 1
ATOM 1783 O O . VAL A 1 246 ? 2.489 12.512 30.939 1.00 15.07 291 VAL A O 1
ATOM 1787 N N . VAL A 1 247 ? 3.966 14.175 30.739 1.00 17.01 292 VAL A N 1
ATOM 1788 C CA . VAL A 1 247 ? 3.310 15.008 31.728 1.00 16.84 292 VAL A CA 1
ATOM 1789 C C . VAL A 1 247 ? 2.202 15.882 31.158 1.00 16.11 292 VAL A C 1
ATOM 1790 O O . VAL A 1 247 ? 2.409 16.599 30.179 1.00 15.55 292 VAL A O 1
ATOM 1794 N N . GLN A 1 248 ? 1.020 15.795 31.766 1.00 14.49 293 GLN A N 1
ATOM 1795 C CA . GLN A 1 248 ? -0.099 16.642 31.378 1.00 14.18 293 GLN A CA 1
ATOM 1796 C C . GLN A 1 248 ? -0.498 17.389 32.652 1.00 13.96 293 GLN A C 1
ATOM 1797 O O . GLN A 1 248 ? -0.940 16.776 33.636 1.00 12.75 293 GLN A O 1
ATOM 1803 N N . PRO A 1 249 ? -0.328 18.723 32.655 1.00 12.30 294 PRO A N 1
ATOM 1804 C CA . PRO A 1 249 ? -0.659 19.581 33.798 1.00 12.18 294 PRO A CA 1
ATOM 1805 C C . PRO A 1 249 ? -2.175 19.604 33.964 1.00 11.35 294 PRO A C 1
ATOM 1806 O O . PRO A 1 249 ? -2.819 20.628 33.754 1.00 13.23 294 PRO A O 1
ATOM 1810 N N . THR A 1 250 ? -2.729 18.461 34.349 1.00 10.50 295 THR A N 1
ATOM 1811 C CA . THR A 1 250 ? -4.166 18.289 34.500 1.00 11.33 295 THR A CA 1
ATOM 1812 C C . THR A 1 250 ? -4.870 19.339 35.352 1.00 10.85 295 THR A C 1
ATOM 1813 O O . THR A 1 250 ? -5.859 19.936 34.923 1.00 11.77 295 THR A O 1
ATOM 1817 N N . TYR A 1 251 ? -4.374 19.568 36.555 1.00 10.37 296 TYR A N 1
ATOM 1818 C CA . TYR A 1 251 ? -4.984 20.574 37.401 1.00 12.44 296 TYR A CA 1
ATOM 1819 C C . TYR A 1 251 ? -4.953 21.923 36.673 1.00 12.03 296 TYR A C 1
ATOM 1820 O O . TYR A 1 251 ? -5.953 22.644 36.637 1.00 10.36 296 TYR A O 1
ATOM 1829 N N . ASP A 1 252 ? -3.803 22.262 36.099 1.00 11.52 297 ASP A N 1
ATOM 1830 C CA . ASP A 1 252 ? -3.654 23.531 35.380 1.00 13.26 297 ASP A CA 1
ATOM 1831 C C . ASP A 1 252 ? -4.683 23.709 34.266 1.00 13.55 297 ASP A C 1
ATOM 1832 O O . ASP A 1 252 ? -5.191 24.810 34.063 1.00 13.61 297 ASP A O 1
ATOM 1837 N N . ILE A 1 253 ? -4.976 22.630 33.539 1.00 12.79 298 ILE A N 1
ATOM 1838 C CA . ILE A 1 253 ? -5.945 22.687 32.452 1.00 12.80 298 ILE A CA 1
ATOM 1839 C C . ILE A 1 253 ? -7.305 23.118 33.007 1.00 13.57 298 ILE A C 1
ATOM 1840 O O . ILE A 1 253 ? -8.001 23.945 32.412 1.00 13.37 298 ILE A O 1
ATOM 1845 N N . GLY A 1 254 ? -7.676 22.559 34.152 1.00 12.93 299 GLY A N 1
ATOM 1846 C CA . GLY A 1 254 ? -8.935 22.926 34.765 1.00 13.09 299 GLY A CA 1
ATOM 1847 C C . GLY A 1 254 ? -8.889 24.383 35.192 1.00 12.82 299 GLY A C 1
ATOM 1848 O O . GLY A 1 254 ? -9.814 25.151 34.920 1.00 12.47 299 GLY A O 1
ATOM 1849 N N . ALA A 1 255 ? -7.802 24.769 35.854 1.00 11.63 300 ALA A N 1
ATOM 1850 C CA . ALA A 1 255 ? -7.637 26.148 36.319 1.00 13.59 300 ALA A CA 1
ATOM 1851 C C . ALA A 1 255 ? -7.668 27.153 35.161 1.00 13.00 300 ALA A C 1
ATOM 1852 O O . ALA A 1 255 ? -8.453 28.103 35.173 1.00 14.87 300 ALA A O 1
ATOM 1854 N N . VAL A 1 256 ? -6.813 26.938 34.167 1.00 11.44 301 VAL A N 1
ATOM 1855 C CA . VAL A 1 256 ? -6.743 27.820 33.007 1.00 12.62 301 VAL A CA 1
ATOM 1856 C C . VAL A 1 256 ? -8.079 27.876 32.240 1.00 14.10 301 VAL A C 1
ATOM 1857 O O . VAL A 1 256 ? -8.450 28.930 31.711 1.00 13.38 301 VAL A O 1
ATOM 1861 N N . ALA A 1 257 ? -8.802 26.757 32.205 1.00 13.08 302 ALA A N 1
ATOM 1862 C CA . ALA A 1 257 ? -10.090 26.698 31.519 1.00 15.37 302 ALA A CA 1
ATOM 1863 C C . ALA A 1 257 ? -11.106 27.618 32.190 1.00 17.34 302 ALA A C 1
ATOM 1864 O O . ALA A 1 257 ? -11.771 28.417 31.522 1.00 17.99 302 ALA A O 1
ATOM 1866 N N . MET A 1 258 ? -11.220 27.493 33.511 1.00 17.52 303 MET A N 1
ATOM 1867 C CA . MET A 1 258 ? -12.152 28.297 34.293 1.00 17.28 303 MET A CA 1
ATOM 1868 C C . MET A 1 258 ? -11.737 29.765 34.267 1.00 17.26 303 MET A C 1
ATOM 1869 O O . MET A 1 258 ? -12.583 30.659 34.201 1.00 16.68 303 MET A O 1
ATOM 1874 N N . ARG A 1 259 ? -10.430 30.006 34.320 1.00 17.31 304 ARG A N 1
ATOM 1875 C CA . ARG A 1 259 ? -9.904 31.366 34.283 1.00 17.85 304 ARG A CA 1
ATOM 1876 C C . ARG A 1 259 ? -10.244 31.993 32.929 1.00 16.75 304 ARG A C 1
ATOM 1877 O O . ARG A 1 259 ? -10.739 33.120 32.873 1.00 18.25 304 ARG A O 1
ATOM 1885 N N . LEU A 1 260 ? -9.990 31.264 31.843 1.00 15.01 305 LEU A N 1
ATOM 1886 C CA . LEU A 1 260 ? -10.315 31.762 30.503 1.00 13.53 305 LEU A CA 1
ATOM 1887 C C . LEU A 1 260 ? -11.816 32.035 30.404 1.00 13.94 305 LEU A C 1
ATOM 1888 O O . LEU A 1 260 ? -12.235 33.004 29.774 1.00 15.87 305 LEU A O 1
ATOM 1893 N N . LEU A 1 261 ? -12.625 31.180 31.028 1.00 12.93 306 LEU A N 1
ATOM 1894 C CA . LEU A 1 261 ? -14.070 31.360 31.007 1.00 11.76 306 LEU A CA 1
ATOM 1895 C C . LEU A 1 261 ? -14.454 32.661 31.706 1.00 14.16 306 LEU A C 1
ATOM 1896 O O . LEU A 1 261 ? -15.294 33.402 31.197 1.00 14.49 306 LEU A O 1
ATOM 1901 N N . THR A 1 262 ? -13.846 32.943 32.861 1.00 14.89 307 THR A N 1
ATOM 1902 C CA . THR A 1 262 ? -14.167 34.171 33.595 1.00 17.43 307 THR A CA 1
ATOM 1903 C C . THR A 1 262 ? -13.832 35.406 32.767 1.00 18.55 307 THR A C 1
ATOM 1904 O O . THR A 1 262 ? -14.511 36.427 32.876 1.00 20.95 307 THR A O 1
ATOM 1908 N N . LYS A 1 263 ? -12.788 35.321 31.946 1.00 19.13 308 LYS A N 1
ATOM 1909 C CA . LYS A 1 263 ? -12.417 36.453 31.097 1.00 19.57 308 LYS A CA 1
ATOM 1910 C C . LYS A 1 263 ? -13.535 36.671 30.087 1.00 20.63 308 LYS A C 1
ATOM 1911 O O . LYS A 1 263 ? -13.946 37.805 29.835 1.00 20.69 308 LYS A O 1
ATOM 1917 N N . LEU A 1 264 ? -14.021 35.574 29.510 1.00 21.28 309 LEU A N 1
ATOM 1918 C CA . LEU A 1 264 ? -15.106 35.636 28.539 1.00 22.20 309 LEU A CA 1
ATOM 1919 C C . LEU A 1 264 ? -16.374 36.198 29.186 1.00 24.59 309 LEU A C 1
ATOM 1920 O O . LEU A 1 264 ? -17.038 37.062 28.610 1.00 25.88 309 LEU A O 1
ATOM 1925 N N . MET A 1 265 ? -16.695 35.738 30.392 1.00 25.64 310 MET A N 1
ATOM 1926 C CA . MET A 1 265 ? -17.900 36.204 31.082 1.00 28.46 310 MET A CA 1
ATOM 1927 C C . MET A 1 265 ? -17.830 37.655 31.544 1.00 31.84 310 MET A C 1
ATOM 1928 O O . MET A 1 265 ? -18.865 38.294 31.763 1.00 29.47 310 MET A O 1
ATOM 1933 N N . ASN A 1 266 ? -16.615 38.174 31.700 1.00 36.61 311 ASN A N 1
ATOM 1934 C CA . ASN A 1 266 ? -16.429 39.561 32.127 1.00 41.59 311 ASN A CA 1
ATOM 1935 C C . ASN A 1 266 ? -15.936 40.424 30.964 1.00 42.95 311 ASN A C 1
ATOM 1936 O O . ASN A 1 266 ? -15.408 41.521 31.156 1.00 42.62 311 ASN A O 1
ATOM 1941 N N . LYS A 1 267 ? -16.114 39.905 29.757 1.00 44.85 312 LYS A N 1
ATOM 1942 C CA . LYS A 1 267 ? -15.715 40.594 28.540 1.00 47.62 312 LYS A CA 1
ATOM 1943 C C . LYS A 1 267 ? -14.318 41.218 28.531 1.00 48.27 312 LYS A C 1
ATOM 1944 O O . LYS A 1 267 ? -14.118 42.253 27.890 1.00 49.61 312 LYS A O 1
ATOM 1950 N N . GLU A 1 268 ? -13.351 40.629 29.232 1.00 47.95 313 GLU A N 1
ATOM 1951 C CA . GLU A 1 268 ? -12.011 41.204 29.185 1.00 48.28 313 GLU A CA 1
ATOM 1952 C C . GLU A 1 268 ? -11.276 40.647 27.966 1.00 49.41 313 GLU A C 1
ATOM 1953 O O . GLU A 1 268 ? -11.680 39.625 27.407 1.00 48.82 313 GLU A O 1
ATOM 1959 N N . PRO A 1 269 ? -10.203 41.332 27.519 1.00 50.15 314 PRO A N 1
ATOM 1960 C CA . PRO A 1 269 ? -9.399 40.934 26.355 1.00 49.71 314 PRO A CA 1
ATOM 1961 C C . PRO A 1 269 ? -8.892 39.495 26.350 1.00 47.91 314 PRO A C 1
ATOM 1962 O O . PRO A 1 269 ? -8.265 39.039 27.306 1.00 47.23 314 PRO A O 1
ATOM 1966 N N . VAL A 1 270 ? -9.161 38.794 25.251 1.00 47.13 315 VAL A N 1
ATOM 1967 C CA . VAL A 1 270 ? -8.752 37.402 25.107 1.00 46.59 315 VAL A CA 1
ATOM 1968 C C . VAL A 1 270 ? -7.725 37.167 24.002 1.00 46.48 315 VAL A C 1
ATOM 1969 O O . VAL A 1 270 ? -8.045 37.186 22.810 1.00 44.62 315 VAL A O 1
ATOM 1973 N N . GLU A 1 271 ? -6.485 36.947 24.420 1.00 47.43 316 GLU A N 1
ATOM 1974 C CA . GLU A 1 271 ? -5.391 36.672 23.501 1.00 49.57 316 GLU A CA 1
ATOM 1975 C C . GLU A 1 271 ? -5.432 35.172 23.204 1.00 49.13 316 GLU A C 1
ATOM 1976 O O . GLU A 1 271 ? -4.933 34.367 23.991 1.00 51.45 316 GLU A O 1
ATOM 1982 N N . GLU A 1 272 ? -6.040 34.802 22.078 1.00 46.92 317 GLU A N 1
ATOM 1983 C CA . GLU A 1 272 ? -6.159 33.398 21.675 1.00 44.47 317 GLU A CA 1
ATOM 1984 C C . GLU A 1 272 ? -7.146 32.597 22.526 1.00 41.89 317 GLU A C 1
ATOM 1985 O O . GLU A 1 272 ? -7.002 32.481 23.748 1.00 39.33 317 GLU A O 1
ATOM 1991 N N . HIS A 1 273 ? -8.148 32.040 21.858 1.00 39.00 318 HIS A N 1
ATOM 1992 C CA . HIS A 1 273 ? -9.171 31.251 22.520 1.00 36.74 318 HIS A CA 1
ATOM 1993 C C . HIS A 1 273 ? -8.769 29.779 22.608 1.00 34.44 318 HIS A C 1
ATOM 1994 O O . HIS A 1 273 ? -9.313 29.034 23.415 1.00 34.56 318 HIS A O 1
ATOM 2001 N N . ILE A 1 274 ? -7.813 29.365 21.780 1.00 32.04 319 ILE A N 1
ATOM 2002 C CA . ILE A 1 274 ? -7.325 27.985 21.790 1.00 29.86 319 ILE A CA 1
ATOM 2003 C C . ILE A 1 274 ? -5.961 27.943 22.490 1.00 27.83 319 ILE A C 1
ATOM 2004 O O . ILE A 1 274 ? -4.938 28.314 21.914 1.00 28.31 319 ILE A O 1
ATOM 2009 N N . VAL A 1 275 ? -5.963 27.482 23.737 1.00 25.47 320 VAL A N 1
ATOM 2010 C CA . VAL A 1 275 ? -4.754 27.412 24.557 1.00 23.31 320 VAL A CA 1
ATOM 2011 C C . VAL A 1 275 ? -4.168 26.010 24.681 1.00 22.32 320 VAL A C 1
ATOM 2012 O O . VAL A 1 275 ? -4.890 25.034 24.867 1.00 22.81 320 VAL A O 1
ATOM 2016 N N . GLU A 1 276 ? -2.849 25.923 24.582 1.00 22.37 321 GLU A N 1
ATOM 2017 C CA . GLU A 1 276 ? -2.150 24.652 24.688 1.00 23.69 321 GLU A CA 1
ATOM 2018 C C . GLU A 1 276 ? -1.084 24.805 25.759 1.00 22.40 321 GLU A C 1
ATOM 2019 O O . GLU A 1 276 ? -0.050 25.421 25.514 1.00 23.48 321 GLU A O 1
ATOM 2025 N N . LEU A 1 277 ? -1.328 24.257 26.943 1.00 20.73 322 LEU A N 1
ATOM 2026 C CA . LEU A 1 277 ? -0.347 24.348 28.018 1.00 19.96 322 LEU A CA 1
ATOM 2027 C C . LEU A 1 277 ? 0.833 23.440 27.656 1.00 19.79 322 LEU A C 1
ATOM 2028 O O . LEU A 1 277 ? 0.669 22.445 26.957 1.00 19.73 322 LEU A O 1
ATOM 2033 N N . PRO A 1 278 ? 2.043 23.779 28.121 1.00 20.37 323 PRO A N 1
ATOM 2034 C CA . PRO A 1 278 ? 3.212 22.952 27.800 1.00 20.36 323 PRO A CA 1
ATOM 2035 C C . PRO A 1 278 ? 3.219 21.562 28.433 1.00 20.94 323 PRO A C 1
ATOM 2036 O O . PRO A 1 278 ? 2.666 21.352 29.515 1.00 21.79 323 PRO A O 1
ATOM 2040 N N . HIS A 1 279 ? 3.841 20.614 27.738 1.00 20.72 324 HIS A N 1
ATOM 2041 C CA . HIS A 1 279 ? 3.955 19.247 28.232 1.00 21.28 324 HIS A CA 1
ATOM 2042 C C . HIS A 1 279 ? 5.432 18.878 28.292 1.00 20.97 324 HIS A C 1
ATOM 2043 O O . HIS A 1 279 ? 6.286 19.640 27.852 1.00 21.65 324 HIS A O 1
ATOM 2050 N N . ARG A 1 280 ? 5.732 17.710 28.844 1.00 20.75 325 ARG A N 1
ATOM 2051 C CA . ARG A 1 280 ? 7.112 17.247 28.953 1.00 22.73 325 ARG A CA 1
ATOM 2052 C C . ARG A 1 280 ? 7.076 15.775 29.317 1.00 22.19 325 ARG A C 1
ATOM 2053 O O . ARG A 1 280 ? 6.004 15.209 29.517 1.00 20.03 325 ARG A O 1
ATOM 2061 N N . ILE A 1 281 ? 8.244 15.155 29.405 1.00 22.26 326 ILE A N 1
ATOM 2062 C CA . ILE A 1 281 ? 8.300 13.746 29.749 1.00 21.78 326 ILE A CA 1
ATOM 2063 C C . ILE A 1 281 ? 9.083 13.515 31.032 1.00 21.28 326 ILE A C 1
ATOM 2064 O O . ILE A 1 281 ? 10.184 14.023 31.203 1.00 20.49 326 ILE A O 1
ATOM 2069 N N . GLU A 1 282 ? 8.486 12.754 31.938 1.00 22.83 327 GLU A N 1
ATOM 2070 C CA . GLU A 1 282 ? 9.114 12.419 33.202 1.00 25.23 327 GLU A CA 1
ATOM 2071 C C . GLU A 1 282 ? 9.549 10.963 33.074 1.00 25.97 327 GLU A C 1
ATOM 2072 O O . GLU A 1 282 ? 8.709 10.060 33.015 1.00 25.60 327 GLU A O 1
ATOM 2078 N N . LEU A 1 283 ? 10.860 10.744 32.998 1.00 26.24 328 LEU A N 1
ATOM 2079 C CA . LEU A 1 283 ? 11.408 9.398 32.882 1.00 27.21 328 LEU A CA 1
ATOM 2080 C C . LEU A 1 283 ? 11.666 8.829 34.258 1.00 27.82 328 LEU A C 1
ATOM 2081 O O . LEU A 1 283 ? 12.340 9.450 35.077 1.00 29.66 328 LEU A O 1
ATOM 2086 N N . ARG A 1 284 ? 11.126 7.647 34.518 1.00 26.60 329 ARG A N 1
ATOM 2087 C CA . ARG A 1 284 ? 11.333 7.013 35.801 1.00 25.21 329 ARG A CA 1
ATOM 2088 C C . ARG A 1 284 ? 12.008 5.669 35.592 1.00 27.84 329 ARG A C 1
ATOM 2089 O O . ARG A 1 284 ? 13.013 5.593 34.885 1.00 30.23 329 ARG A O 1
ATOM 2097 N N . LYS A 1 285 ? 11.460 4.607 36.170 1.00 28.67 330 LYS A N 1
ATOM 2098 C CA . LYS A 1 285 ? 12.079 3.292 36.047 1.00 28.99 330 LYS A CA 1
ATOM 2099 C C . LYS A 1 285 ? 11.429 2.274 35.105 1.00 29.07 330 LYS A C 1
ATOM 2100 O O . LYS A 1 285 ? 11.887 1.130 35.029 1.00 29.84 330 LYS A O 1
ATOM 2106 N N . SER A 1 286 ? 10.375 2.660 34.390 1.00 27.31 331 SER A N 1
ATOM 2107 C CA . SER A 1 286 ? 9.737 1.712 33.476 1.00 25.03 331 SER A CA 1
ATOM 2108 C C . SER A 1 286 ? 10.395 1.737 32.093 1.00 24.95 331 SER A C 1
ATOM 2109 O O . SER A 1 286 ? 9.964 1.033 31.182 1.00 22.52 331 SER A O 1
ATOM 2112 N N . THR A 1 287 ? 11.441 2.551 31.954 1.00 25.40 332 THR A N 1
ATOM 2113 C CA . THR A 1 287 ? 12.204 2.660 30.710 1.00 29.38 332 THR A CA 1
ATOM 2114 C C . THR A 1 287 ? 13.704 2.558 31.032 1.00 32.31 332 THR A C 1
ATOM 2115 O O . THR A 1 287 ? 14.179 3.116 32.028 1.00 32.86 332 THR A O 1
ATOM 2119 N N . LYS A 1 288 ? 14.440 1.833 30.194 1.00 35.10 333 LYS A N 1
ATOM 2120 C CA . LYS A 1 288 ? 15.880 1.635 30.387 1.00 37.33 333 LYS A CA 1
ATOM 2121 C C . LYS A 1 288 ? 16.656 2.945 30.325 1.00 38.27 333 LYS A C 1
ATOM 2122 O O . LYS A 1 288 ? 17.388 3.246 31.295 1.00 40.30 333 LYS A O 1
ATOM 2128 N N . ALA B 2 2 ? 11.746 46.007 44.170 1.00 54.91 2 ALA S N 1
ATOM 2129 C CA . ALA B 2 2 ? 11.524 44.650 44.754 1.00 56.13 2 ALA S CA 1
ATOM 2130 C C . ALA B 2 2 ? 11.864 43.578 43.724 1.00 56.34 2 ALA S C 1
ATOM 2131 O O . ALA B 2 2 ? 11.497 43.695 42.554 1.00 57.37 2 ALA S O 1
ATOM 2133 N N . GLN B 2 3 ? 12.553 42.527 44.162 1.00 55.48 3 GLN S N 1
ATOM 2134 C CA . GLN B 2 3 ? 12.950 41.464 43.249 1.00 54.75 3 GLN S CA 1
ATOM 2135 C C . GLN B 2 3 ? 13.771 40.382 43.951 1.00 54.57 3 GLN S C 1
ATOM 2136 O O . GLN B 2 3 ? 14.471 40.657 44.925 1.00 54.23 3 GLN S O 1
ATOM 2142 N N . LYS B 2 4 ? 13.665 39.149 43.462 1.00 53.72 4 LYS S N 1
ATOM 2143 C CA . LYS B 2 4 ? 14.415 38.029 44.019 1.00 52.36 4 LYS S CA 1
ATOM 2144 C C . LYS B 2 4 ? 14.285 36.778 43.164 1.00 50.76 4 LYS S C 1
ATOM 2145 O O . LYS B 2 4 ? 13.209 36.463 42.661 1.00 50.59 4 LYS S O 1
ATOM 2151 N N . THR B 2 5 ? 15.397 36.068 43.011 1.00 49.17 5 THR S N 1
ATOM 2152 C CA . THR B 2 5 ? 15.431 34.853 42.216 1.00 46.85 5 THR S CA 1
ATOM 2153 C C . THR B 2 5 ? 15.434 33.613 43.098 1.00 46.28 5 THR S C 1
ATOM 2154 O O . THR B 2 5 ? 16.047 33.599 44.164 1.00 44.92 5 THR S O 1
ATOM 2158 N N . PHE B 2 6 ? 14.734 32.576 42.643 1.00 45.66 6 PHE S N 1
ATOM 2159 C CA . PHE B 2 6 ? 14.645 31.311 43.367 1.00 44.04 6 PHE S CA 1
ATOM 2160 C C . PHE B 2 6 ? 14.895 30.177 42.383 1.00 44.13 6 PHE S C 1
ATOM 2161 O O . PHE B 2 6 ? 14.948 30.385 41.171 1.00 43.92 6 PHE S O 1
ATOM 2169 N N . LYS B 2 7 ? 15.041 28.973 42.920 1.00 44.33 7 LYS S N 1
ATOM 2170 C CA . LYS B 2 7 ? 15.221 27.780 42.110 1.00 44.53 7 LYS S CA 1
ATOM 2171 C C . LYS B 2 7 ? 14.164 26.814 42.622 1.00 43.63 7 LYS S C 1
ATOM 2172 O O . LYS B 2 7 ? 14.169 26.425 43.791 1.00 43.73 7 LYS S O 1
ATOM 2178 N N . VAL B 2 8 ? 13.234 26.456 41.748 1.00 43.16 8 VAL S N 1
ATOM 2179 C CA . VAL B 2 8 ? 12.151 25.567 42.133 1.00 42.08 8 VAL S CA 1
ATOM 2180 C C . VAL B 2 8 ? 12.643 24.208 42.602 1.00 40.64 8 VAL S C 1
ATOM 2181 O O . VAL B 2 8 ? 13.399 23.519 41.915 1.00 39.79 8 VAL S O 1
ATOM 2185 N N . THR B 2 9 ? 12.198 23.838 43.793 1.00 39.67 9 THR S N 1
ATOM 2186 C CA . THR B 2 9 ? 12.575 22.575 44.394 1.00 40.10 9 THR S CA 1
ATOM 2187 C C . THR B 2 9 ? 11.476 21.518 44.261 1.00 38.98 9 THR S C 1
ATOM 2188 O O . THR B 2 9 ? 11.766 20.346 44.022 1.00 37.43 9 THR S O 1
ATOM 2192 N N . ALA B 2 10 ? 10.221 21.935 44.413 1.00 38.47 10 ALA S N 1
ATOM 2193 C CA . ALA B 2 10 ? 9.090 21.016 44.320 1.00 37.53 10 ALA S CA 1
ATOM 2194 C C . ALA B 2 10 ? 9.191 20.172 43.057 1.00 37.36 10 ALA S C 1
ATOM 2195 O O . ALA B 2 10 ? 9.516 20.684 41.981 1.00 36.71 10 ALA S O 1
ATOM 2197 N N . ASP B 2 11 ? 8.913 18.878 43.192 1.00 36.94 11 ASP S N 1
ATOM 2198 C CA . ASP B 2 11 ? 8.980 17.956 42.060 1.00 37.23 11 ASP S CA 1
ATOM 2199 C C . ASP B 2 11 ? 7.980 18.338 40.972 1.00 36.06 11 ASP S C 1
ATOM 2200 O O . ASP B 2 11 ? 8.254 18.196 39.779 1.00 35.64 11 ASP S O 1
ATOM 2205 N N . SER B 2 12 ? 6.821 18.831 41.394 1.00 34.31 12 SER S N 1
ATOM 2206 C CA . SER B 2 12 ? 5.778 19.231 40.460 1.00 33.58 12 SER S CA 1
ATOM 2207 C C . SER B 2 12 ? 5.987 20.646 39.919 1.00 31.39 12 SER S C 1
ATOM 2208 O O . SER B 2 12 ? 5.125 21.180 39.226 1.00 31.57 12 SER S O 1
ATOM 2211 N N . GLY B 2 13 ? 7.130 21.247 40.234 1.00 29.53 13 GLY S N 1
ATOM 2212 C CA . GLY B 2 13 ? 7.417 22.593 39.765 1.00 27.83 13 GLY S CA 1
ATOM 2213 C C . GLY B 2 13 ? 6.381 23.631 40.176 1.00 25.81 13 GLY S C 1
ATOM 2214 O O . GLY B 2 13 ? 5.774 23.532 41.242 1.00 25.58 13 GLY S O 1
ATOM 2215 N N . ILE B 2 14 ? 6.181 24.634 39.329 1.00 23.90 14 ILE S N 1
ATOM 2216 C CA . ILE B 2 14 ? 5.209 25.682 39.614 1.00 24.30 14 ILE S CA 1
ATOM 2217 C C . ILE B 2 14 ? 3.913 25.328 38.897 1.00 22.81 14 ILE S C 1
ATOM 2218 O O . ILE B 2 14 ? 3.639 25.805 37.797 1.00 21.35 14 ILE S O 1
ATOM 2223 N N . HIS B 2 15 ? 3.118 24.480 39.534 1.00 22.86 15 HIS S N 1
ATOM 2224 C CA . HIS B 2 15 ? 1.867 24.015 38.950 1.00 23.28 15 HIS S CA 1
ATOM 2225 C C . HIS B 2 15 ? 0.825 23.731 40.025 1.00 22.79 15 HIS S C 1
ATOM 2226 O O . HIS B 2 15 ? 1.110 23.804 41.223 1.00 24.95 15 HIS S O 1
ATOM 2233 N N . ALA B 2 16 ? -0.378 23.395 39.574 1.00 21.38 16 ALA S N 1
ATOM 2234 C CA . ALA B 2 16 ? -1.489 23.036 40.448 1.00 22.35 16 ALA S CA 1
ATOM 2235 C C . ALA B 2 16 ? -1.809 23.991 41.602 1.00 22.28 16 ALA S C 1
ATOM 2236 O O . ALA B 2 16 ? -1.593 25.201 41.507 1.00 20.94 16 ALA S O 1
ATOM 2238 N N . ARG B 2 17 ? -2.340 23.431 42.688 1.00 23.09 17 ARG S N 1
ATOM 2239 C CA . ARG B 2 17 ? -2.722 24.215 43.860 1.00 24.33 17 ARG S CA 1
ATOM 2240 C C . ARG B 2 17 ? -1.621 25.173 44.320 1.00 23.33 17 ARG S C 1
ATOM 2241 O O . ARG B 2 17 ? -1.873 26.360 44.519 1.00 22.19 17 ARG S O 1
ATOM 2249 N N . PRO B 2 18 ? -0.387 24.670 44.495 1.00 22.99 18 PRO S N 1
ATOM 2250 C CA . PRO B 2 18 ? 0.706 25.545 44.932 1.00 22.42 18 PRO S CA 1
ATOM 2251 C C . PRO B 2 18 ? 0.875 26.752 44.009 1.00 22.63 18 PRO S C 1
ATOM 2252 O O . PRO B 2 18 ? 1.248 27.833 44.454 1.00 21.80 18 PRO S O 1
ATOM 2256 N N . ALA B 2 19 ? 0.599 26.560 42.723 1.00 23.87 19 ALA S N 1
ATOM 2257 C CA . ALA B 2 19 ? 0.715 27.639 41.747 1.00 24.11 19 ALA S CA 1
ATOM 2258 C C . ALA B 2 19 ? -0.420 28.639 41.941 1.00 24.63 19 ALA S C 1
ATOM 2259 O O . ALA B 2 19 ? -0.223 29.849 41.824 1.00 25.57 19 ALA S O 1
ATOM 2261 N N . THR B 2 20 ? -1.609 28.125 42.234 1.00 23.72 20 THR S N 1
ATOM 2262 C CA . THR B 2 20 ? -2.775 28.969 42.465 1.00 22.87 20 THR S CA 1
ATOM 2263 C C . THR B 2 20 ? -2.551 29.816 43.727 1.00 24.12 20 THR S C 1
ATOM 2264 O O . THR B 2 20 ? -2.834 31.018 43.742 1.00 21.90 20 THR S O 1
ATOM 2268 N N . VAL B 2 21 ? -2.042 29.180 44.782 1.00 24.51 21 VAL S N 1
ATOM 2269 C CA . VAL B 2 21 ? -1.775 29.867 46.047 1.00 26.22 21 VAL S CA 1
ATOM 2270 C C . VAL B 2 21 ? -0.841 31.063 45.846 1.00 26.56 21 VAL S C 1
ATOM 2271 O O . VAL B 2 21 ? -1.128 32.172 46.304 1.00 26.82 21 VAL S O 1
ATOM 2275 N N . LEU B 2 22 ? 0.275 30.826 45.163 1.00 25.22 22 LEU S N 1
ATOM 2276 C CA . LEU B 2 22 ? 1.255 31.869 44.886 1.00 24.71 22 LEU S CA 1
ATOM 2277 C C . LEU B 2 22 ? 0.629 33.022 44.108 1.00 23.86 22 LEU S C 1
ATOM 2278 O O . LEU B 2 22 ? 0.918 34.188 44.372 1.00 24.26 22 LEU S O 1
ATOM 2283 N N . VAL B 2 23 ? -0.223 32.686 43.145 1.00 23.60 23 VAL S N 1
ATOM 2284 C CA . VAL B 2 23 ? -0.897 33.689 42.324 1.00 23.70 23 VAL S CA 1
ATOM 2285 C C . VAL B 2 23 ? -1.878 34.475 43.183 1.00 24.64 23 VAL S C 1
ATOM 2286 O O . VAL B 2 23 ? -2.017 35.686 43.034 1.00 24.25 23 VAL S O 1
ATOM 2290 N N . GLN B 2 24 ? -2.561 33.783 44.086 1.00 25.89 24 GLN S N 1
ATOM 2291 C CA . GLN B 2 24 ? -3.511 34.454 44.958 1.00 29.08 24 GLN S CA 1
ATOM 2292 C C . GLN B 2 24 ? -2.790 35.357 45.952 1.00 30.04 24 GLN S C 1
ATOM 2293 O O . GLN B 2 24 ? -3.368 36.332 46.434 1.00 31.93 24 GLN S O 1
ATOM 2299 N N . THR B 2 25 ? -1.533 35.034 46.253 1.00 30.02 25 THR S N 1
ATOM 2300 C CA . THR B 2 25 ? -0.737 35.846 47.166 1.00 28.94 25 THR S CA 1
ATOM 2301 C C . THR B 2 25 ? -0.351 37.140 46.462 1.00 29.28 25 THR S C 1
ATOM 2302 O O . THR B 2 25 ? -0.511 38.229 47.010 1.00 28.76 25 THR S O 1
ATOM 2306 N N . ALA B 2 26 ? 0.148 37.011 45.237 1.00 28.96 26 ALA S N 1
ATOM 2307 C CA . ALA B 2 26 ? 0.553 38.165 44.447 1.00 28.38 26 ALA S CA 1
ATOM 2308 C C . ALA B 2 26 ? -0.612 39.117 44.200 1.00 29.88 26 ALA S C 1
ATOM 2309 O O . ALA B 2 26 ? -0.422 40.329 44.071 1.00 30.82 26 ALA S O 1
ATOM 2311 N N . SER B 2 27 ? -1.818 38.565 44.132 1.00 30.17 27 SER S N 1
ATOM 2312 C CA . SER B 2 27 ? -3.012 39.364 43.877 1.00 31.00 27 SER S CA 1
ATOM 2313 C C . SER B 2 27 ? -3.442 40.240 45.051 1.00 32.51 27 SER S C 1
ATOM 2314 O O . SER B 2 27 ? -4.229 41.171 44.876 1.00 32.73 27 SER S O 1
ATOM 2317 N N . LYS B 2 28 ? -2.924 39.947 46.240 1.00 34.44 28 LYS S N 1
ATOM 2318 C CA . LYS B 2 28 ? -3.267 40.711 47.437 1.00 37.11 28 LYS S CA 1
ATOM 2319 C C . LYS B 2 28 ? -2.500 42.028 47.514 1.00 37.34 28 LYS S C 1
ATOM 2320 O O . LYS B 2 28 ? -2.394 42.622 48.585 1.00 38.76 28 LYS S O 1
ATOM 2326 N N . TYR B 2 29 ? -1.967 42.484 46.387 1.00 37.45 29 TYR S N 1
ATOM 2327 C CA . TYR B 2 29 ? -1.200 43.721 46.374 1.00 38.99 29 TYR S CA 1
ATOM 2328 C C . TYR B 2 29 ? -1.448 44.538 45.111 1.00 40.53 29 TYR S C 1
ATOM 2329 O O . TYR B 2 29 ? -1.752 43.986 44.054 1.00 39.96 29 TYR S O 1
ATOM 2338 N N . ASP B 2 30 ? -1.322 45.857 45.235 1.00 42.41 30 ASP S N 1
ATOM 2339 C CA . ASP B 2 30 ? -1.540 46.776 44.117 1.00 44.67 30 ASP S CA 1
ATOM 2340 C C . ASP B 2 30 ? -0.338 46.828 43.172 1.00 44.23 30 ASP S C 1
ATOM 2341 O O . ASP B 2 30 ? -0.482 47.093 41.974 1.00 44.57 30 ASP S O 1
ATOM 2346 N N . ALA B 2 31 ? 0.846 46.571 43.716 1.00 43.11 31 ALA S N 1
ATOM 2347 C CA . ALA B 2 31 ? 2.065 46.601 42.921 1.00 42.56 31 ALA S CA 1
ATOM 2348 C C . ALA B 2 31 ? 2.025 45.589 41.793 1.00 41.91 31 ALA S C 1
ATOM 2349 O O . ALA B 2 31 ? 1.421 44.525 41.915 1.00 42.42 31 ALA S O 1
ATOM 2351 N N . ASP B 2 32 ? 2.668 45.930 40.687 1.00 42.27 32 ASP S N 1
ATOM 2352 C CA . ASP B 2 32 ? 2.731 45.014 39.570 1.00 42.60 32 ASP S CA 1
ATOM 2353 C C . ASP B 2 32 ? 3.662 43.905 40.025 1.00 41.67 32 ASP S C 1
ATOM 2354 O O . ASP B 2 32 ? 4.792 44.168 40.437 1.00 41.23 32 ASP S O 1
ATOM 2359 N N . VAL B 2 33 ? 3.179 42.671 39.985 1.00 39.56 33 VAL S N 1
ATOM 2360 C CA . VAL B 2 33 ? 3.995 41.539 40.384 1.00 37.43 33 VAL S CA 1
ATOM 2361 C C . VAL B 2 33 ? 4.198 40.710 39.127 1.00 37.16 33 VAL S C 1
ATOM 2362 O O . VAL B 2 33 ? 3.231 40.261 38.514 1.00 37.11 33 VAL S O 1
ATOM 2366 N N . ASN B 2 34 ? 5.451 40.531 38.727 1.00 36.21 34 ASN S N 1
ATOM 2367 C CA . ASN B 2 34 ? 5.753 39.755 37.535 1.00 35.92 34 ASN S CA 1
ATOM 2368 C C . ASN B 2 34 ? 6.522 38.493 37.897 1.00 35.99 34 ASN S C 1
ATOM 2369 O O . ASN B 2 34 ? 7.010 38.347 39.017 1.00 36.72 34 ASN S O 1
ATOM 2374 N N . LEU B 2 35 ? 6.615 37.581 36.937 1.00 35.22 35 LEU S N 1
ATOM 2375 C CA . LEU B 2 35 ? 7.340 36.331 37.109 1.00 35.05 35 LEU S CA 1
ATOM 2376 C C . LEU B 2 35 ? 8.135 36.095 35.832 1.00 36.03 35 LEU S C 1
ATOM 2377 O O . LEU B 2 35 ? 7.571 35.806 34.777 1.00 35.16 35 LEU S O 1
ATOM 2382 N N . GLU B 2 36 ? 9.450 36.231 35.935 1.00 36.83 36 GLU S N 1
ATOM 2383 C CA . GLU B 2 36 ? 10.330 36.057 34.793 1.00 38.73 36 GLU S CA 1
ATOM 2384 C C . GLU B 2 36 ? 10.878 34.633 34.757 1.00 38.74 36 GLU S C 1
ATOM 2385 O O . GLU B 2 36 ? 11.295 34.087 35.781 1.00 38.87 36 GLU S O 1
ATOM 2391 N N . TYR B 2 37 ? 10.854 34.028 33.574 1.00 39.24 37 TYR S N 1
ATOM 2392 C CA . TYR B 2 37 ? 11.364 32.675 33.392 1.00 39.94 37 TYR S CA 1
ATOM 2393 C C . TYR B 2 37 ? 11.744 32.420 31.942 1.00 40.42 37 TYR S C 1
ATOM 2394 O O . TYR B 2 37 ? 10.933 32.621 31.036 1.00 40.31 37 TYR S O 1
ATOM 2403 N N . ASN B 2 38 ? 12.980 31.977 31.729 1.00 41.67 38 ASN S N 1
ATOM 2404 C CA . ASN B 2 38 ? 13.465 31.684 30.385 1.00 42.54 38 ASN S CA 1
ATOM 2405 C C . ASN B 2 38 ? 13.295 32.877 29.447 1.00 42.76 38 ASN S C 1
ATOM 2406 O O . ASN B 2 38 ? 13.017 32.705 28.259 1.00 43.11 38 ASN S O 1
ATOM 2411 N N . GLY B 2 39 ? 13.448 34.084 29.986 1.00 43.11 39 GLY S N 1
ATOM 2412 C CA . GLY B 2 39 ? 13.313 35.280 29.171 1.00 41.84 39 GLY S CA 1
ATOM 2413 C C . GLY B 2 39 ? 11.883 35.708 28.900 1.00 41.45 39 GLY S C 1
ATOM 2414 O O . GLY B 2 39 ? 11.647 36.672 28.171 1.00 41.33 39 GLY S O 1
ATOM 2415 N N . LYS B 2 40 ? 10.922 34.995 29.476 1.00 40.55 40 LYS S N 1
ATOM 2416 C CA . LYS B 2 40 ? 9.519 35.339 29.287 1.00 40.61 40 LYS S CA 1
ATOM 2417 C C . LYS B 2 40 ? 8.991 35.855 30.624 1.00 39.61 40 LYS S C 1
ATOM 2418 O O . LYS B 2 40 ? 9.177 35.214 31.658 1.00 39.06 40 LYS S O 1
ATOM 2424 N N . THR B 2 41 ? 8.354 37.022 30.606 1.00 38.38 41 THR S N 1
ATOM 2425 C CA . THR B 2 41 ? 7.812 37.616 31.829 1.00 37.20 41 THR S CA 1
ATOM 2426 C C . THR B 2 41 ? 6.281 37.651 31.801 1.00 35.63 41 THR S C 1
ATOM 2427 O O . THR B 2 41 ? 5.677 38.058 30.807 1.00 35.20 41 THR S O 1
ATOM 2431 N N . VAL B 2 42 ? 5.658 37.228 32.898 1.00 34.55 42 VAL S N 1
ATOM 2432 C CA . VAL B 2 42 ? 4.200 37.216 32.988 1.00 32.63 42 VAL S CA 1
ATOM 2433 C C . VAL B 2 42 ? 3.704 37.817 34.297 1.00 31.66 42 VAL S C 1
ATOM 2434 O O . VAL B 2 42 ? 4.451 37.925 35.267 1.00 30.41 42 VAL S O 1
ATOM 2438 N N . ASN B 2 43 ? 2.433 38.200 34.308 1.00 31.68 43 ASN S N 1
ATOM 2439 C CA . ASN B 2 43 ? 1.801 38.774 35.490 1.00 30.35 43 ASN S CA 1
ATOM 2440 C C . ASN B 2 43 ? 1.611 37.656 36.523 1.00 30.00 43 ASN S C 1
ATOM 2441 O O . ASN B 2 43 ? 0.856 36.712 36.291 1.00 29.46 43 ASN S O 1
ATOM 2446 N N . LEU B 2 44 ? 2.296 37.765 37.657 1.00 30.05 44 LEU S N 1
ATOM 2447 C CA . LEU B 2 44 ? 2.214 36.761 38.713 1.00 29.84 44 LEU S CA 1
ATOM 2448 C C . LEU B 2 44 ? 0.804 36.692 39.318 1.00 30.17 44 LEU S C 1
ATOM 2449 O O . LEU B 2 44 ? 0.521 35.861 40.188 1.00 30.87 44 LEU S O 1
ATOM 2454 N N . LYS B 2 45 ? -0.079 37.569 38.852 1.00 28.57 45 LYS S N 1
ATOM 2455 C CA . LYS B 2 45 ? -1.456 37.593 39.333 1.00 27.70 45 LYS S CA 1
ATOM 2456 C C . LYS B 2 45 ? -2.364 36.958 38.291 1.00 25.30 45 LYS S C 1
ATOM 2457 O O . LYS B 2 45 ? -3.583 36.896 38.462 1.00 23.45 45 LYS S O 1
ATOM 2473 N N . ILE B 2 47 ? -3.312 33.611 36.371 1.00 22.02 47 ILE S N 1
ATOM 2474 C CA . ILE B 2 47 ? -3.314 32.157 36.317 1.00 21.71 47 ILE S CA 1
ATOM 2475 C C . ILE B 2 47 ? -2.885 31.641 34.940 1.00 20.65 47 ILE S C 1
ATOM 2476 O O . ILE B 2 47 ? -2.079 30.713 34.839 1.00 20.41 47 ILE S O 1
ATOM 2481 N N . MET B 2 48 ? -3.421 32.245 33.885 1.00 18.11 48 MET S N 1
ATOM 2482 C CA . MET B 2 48 ? -3.081 31.832 32.531 1.00 19.27 48 MET S CA 1
ATOM 2483 C C . MET B 2 48 ? -1.608 32.097 32.203 1.00 19.59 48 MET S C 1
ATOM 2484 O O . MET B 2 48 ? -0.928 31.248 31.638 1.00 20.09 48 MET S O 1
ATOM 2489 N N . GLY B 2 49 ? -1.112 33.270 32.568 1.00 19.51 49 GLY S N 1
ATOM 2490 C CA . GLY B 2 49 ? 0.272 33.580 32.285 1.00 19.16 49 GLY S CA 1
ATOM 2491 C C . GLY B 2 49 ? 1.225 32.648 33.006 1.00 21.48 49 GLY S C 1
ATOM 2492 O O . GLY B 2 49 ? 2.091 32.025 32.391 1.00 22.98 49 GLY S O 1
ATOM 2493 N N . VAL B 2 50 ? 1.059 32.539 34.318 1.00 21.11 50 VAL S N 1
ATOM 2494 C CA . VAL B 2 50 ? 1.928 31.694 35.126 1.00 20.81 50 VAL S CA 1
ATOM 2495 C C . VAL B 2 50 ? 1.950 30.220 34.711 1.00 21.25 50 VAL S C 1
ATOM 2496 O O . VAL B 2 50 ? 3.017 29.671 34.445 1.00 22.45 50 VAL S O 1
ATOM 2500 N N . MET B 2 51 ? 0.785 29.580 34.648 1.00 20.41 51 MET S N 1
ATOM 2501 C CA . MET B 2 51 ? 0.728 28.167 34.284 1.00 20.40 51 MET S CA 1
ATOM 2502 C C . MET B 2 51 ? 1.121 27.905 32.840 1.00 20.71 51 MET S C 1
ATOM 2503 O O . MET B 2 51 ? 1.483 26.785 32.486 1.00 19.78 51 MET S O 1
ATOM 2508 N N . SER B 2 52 ? 1.061 28.938 32.008 1.00 21.80 52 SER S N 1
ATOM 2509 C CA . SER B 2 52 ? 1.421 28.778 30.605 1.00 22.72 52 SER S CA 1
ATOM 2510 C C . SER B 2 52 ? 2.933 28.619 30.444 1.00 22.17 52 SER S C 1
ATOM 2511 O O . SER B 2 52 ? 3.390 28.069 29.448 1.00 20.82 52 SER S O 1
ATOM 2514 N N . LEU B 2 53 ? 3.706 29.094 31.421 1.00 23.41 53 LEU S N 1
ATOM 2515 C CA . LEU B 2 53 ? 5.161 28.978 31.344 1.00 24.54 53 LEU S CA 1
ATOM 2516 C C . LEU B 2 53 ? 5.623 27.532 31.489 1.00 25.65 53 LEU S C 1
ATOM 2517 O O . LEU B 2 53 ? 6.703 27.174 31.013 1.00 27.40 53 LEU S O 1
ATOM 2522 N N . GLY B 2 54 ? 4.813 26.707 32.149 1.00 25.45 54 GLY S N 1
ATOM 2523 C CA . GLY B 2 54 ? 5.171 25.312 32.345 1.00 26.77 54 GLY S CA 1
ATOM 2524 C C . GLY B 2 54 ? 6.508 25.150 33.047 1.00 28.86 54 GLY S C 1
ATOM 2525 O O . GLY B 2 54 ? 7.422 24.502 32.529 1.00 28.94 54 GLY S O 1
ATOM 2526 N N . ILE B 2 55 ? 6.614 25.746 34.231 1.00 29.05 55 ILE S N 1
ATOM 2527 C CA . ILE B 2 55 ? 7.829 25.708 35.039 1.00 28.53 55 ILE S CA 1
ATOM 2528 C C . ILE B 2 55 ? 8.023 24.366 35.744 1.00 28.99 55 ILE S C 1
ATOM 2529 O O . ILE B 2 55 ? 7.253 24.004 36.636 1.00 28.25 55 ILE S O 1
ATOM 2534 N N . ALA B 2 56 ? 9.066 23.641 35.349 1.00 30.27 56 ALA S N 1
ATOM 25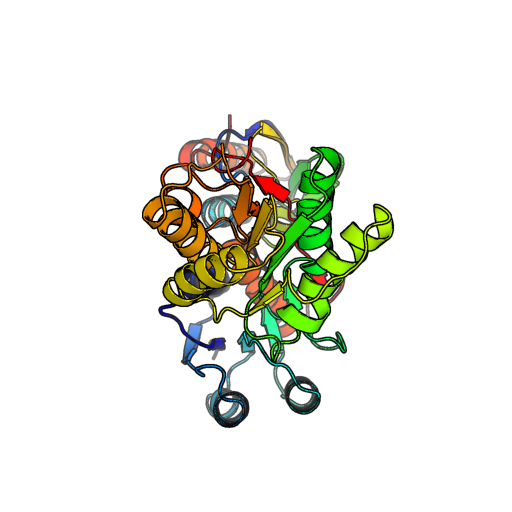35 C CA . ALA B 2 56 ? 9.358 22.336 35.936 1.00 33.15 56 ALA S CA 1
ATOM 2536 C C . ALA B 2 56 ? 10.343 22.439 37.092 1.00 34.93 56 ALA S C 1
ATOM 2537 O O . ALA B 2 56 ? 10.916 23.495 37.342 1.00 35.72 56 ALA S O 1
ATOM 2539 N N . LYS B 2 57 ? 10.539 21.329 37.793 1.00 37.47 57 LYS S N 1
ATOM 2540 C CA . LYS B 2 57 ? 11.462 21.298 38.917 1.00 38.84 57 LYS S CA 1
ATOM 2541 C C . LYS B 2 57 ? 12.875 21.578 38.420 1.00 38.32 57 LYS S C 1
ATOM 2542 O O . LYS B 2 57 ? 13.270 21.096 37.361 1.00 37.20 57 LYS S O 1
ATOM 2548 N N . GLY B 2 58 ? 13.621 22.377 39.178 1.00 38.85 58 GLY S N 1
ATOM 2549 C CA . GLY B 2 58 ? 14.986 22.699 38.802 1.00 38.58 58 GLY S CA 1
ATOM 2550 C C . GLY B 2 58 ? 15.171 24.038 38.113 1.00 38.74 58 GLY S C 1
ATOM 2551 O O . GLY B 2 58 ? 16.296 24.526 37.993 1.00 39.99 58 GLY S O 1
ATOM 2552 N N . ALA B 2 59 ? 14.078 24.638 37.656 1.00 38.34 59 ALA S N 1
ATOM 2553 C CA . ALA B 2 59 ? 14.148 25.924 36.975 1.00 37.31 59 ALA S CA 1
ATOM 2554 C C . ALA B 2 59 ? 14.466 27.076 37.918 1.00 38.13 59 ALA S C 1
ATOM 2555 O O . ALA B 2 59 ? 14.389 26.947 39.143 1.00 37.46 59 ALA S O 1
ATOM 2557 N N . GLU B 2 60 ? 14.825 28.207 37.328 1.00 38.09 60 GLU S N 1
ATOM 2558 C CA . GLU B 2 60 ? 15.134 29.401 38.084 1.00 39.33 60 GLU S CA 1
ATOM 2559 C C . GLU B 2 60 ? 14.206 30.516 37.625 1.00 38.05 60 GLU S C 1
ATOM 2560 O O . GLU B 2 60 ? 14.191 30.885 36.451 1.00 37.06 60 GLU S O 1
ATOM 2566 N N . ILE B 2 61 ? 13.426 31.041 38.560 1.00 36.01 61 ILE S N 1
ATOM 2567 C CA . ILE B 2 61 ? 12.490 32.109 38.257 1.00 34.86 61 ILE S CA 1
ATOM 2568 C C . ILE B 2 61 ? 12.850 33.364 39.038 1.00 34.36 61 ILE S C 1
ATOM 2569 O O . ILE B 2 61 ? 13.593 33.307 40.017 1.00 34.41 61 ILE S O 1
ATOM 2574 N N . THR B 2 62 ? 12.318 34.498 38.599 1.00 34.27 62 THR S N 1
ATOM 2575 C CA . THR B 2 62 ? 12.575 35.766 39.265 1.00 33.73 62 THR S CA 1
ATOM 2576 C C . THR B 2 62 ? 11.260 36.503 39.502 1.00 33.47 62 THR S C 1
ATOM 2577 O O . THR B 2 62 ? 10.503 36.740 38.568 1.00 33.14 62 THR S O 1
ATOM 2581 N N . ILE B 2 63 ? 10.988 36.864 40.751 1.00 34.39 63 ILE S N 1
ATOM 2582 C CA . ILE B 2 63 ? 9.756 37.568 41.076 1.00 34.95 63 ILE S CA 1
ATOM 2583 C C . ILE B 2 63 ? 9.983 39.065 41.262 1.00 37.25 63 ILE S C 1
ATOM 2584 O O . ILE B 2 63 ? 10.708 39.484 42.159 1.00 38.68 63 ILE S O 1
ATOM 2589 N N . SER B 2 64 ? 9.359 39.865 40.403 1.00 39.98 64 SER S N 1
ATOM 2590 C CA . SER B 2 64 ? 9.489 41.319 40.462 1.00 41.86 64 SER S CA 1
ATOM 2591 C C . SER B 2 64 ? 8.279 41.917 41.160 1.00 43.70 64 SER S C 1
ATOM 2592 O O . SER B 2 64 ? 7.306 41.217 41.438 1.00 44.62 64 SER S O 1
ATOM 2595 N N . ALA B 2 65 ? 8.345 43.217 41.431 1.00 45.37 65 ALA S N 1
ATOM 2596 C CA . ALA B 2 65 ? 7.257 43.926 42.097 1.00 46.76 65 ALA S CA 1
ATOM 2597 C C . ALA B 2 65 ? 7.570 45.416 42.267 1.00 47.96 65 ALA S C 1
ATOM 2598 O O . ALA B 2 65 ? 8.401 45.790 43.098 1.00 48.56 65 ALA S O 1
ATOM 2600 N N . SER B 2 66 ? 6.911 46.258 41.473 1.00 48.23 66 SER S N 1
ATOM 2601 C CA . SER B 2 66 ? 7.104 47.704 41.556 1.00 48.75 66 SER S CA 1
ATOM 2602 C C . SER B 2 66 ? 5.784 48.395 41.896 1.00 48.92 66 SER S C 1
ATOM 2603 O O . SER B 2 66 ? 4.784 48.243 41.192 1.00 47.94 66 SER S O 1
ATOM 2606 N N . GLY B 2 67 ? 5.793 49.149 42.989 1.00 50.05 67 GLY S N 1
ATOM 2607 C CA . GLY B 2 67 ? 4.601 49.852 43.428 1.00 50.74 67 GLY S CA 1
ATOM 2608 C C . GLY B 2 67 ? 4.749 50.180 44.899 1.00 51.67 67 GLY S C 1
ATOM 2609 O O . GLY B 2 67 ? 5.818 49.976 45.465 1.00 52.93 67 GLY S O 1
ATOM 2610 N N . ALA B 2 68 ? 3.691 50.680 45.525 1.00 52.19 68 ALA S N 1
ATOM 2611 C CA . ALA B 2 68 ? 3.747 51.031 46.941 1.00 52.57 68 ALA S CA 1
ATOM 2612 C C . ALA B 2 68 ? 4.092 49.831 47.827 1.00 52.90 68 ALA S C 1
ATOM 2613 O O . ALA B 2 68 ? 5.106 49.835 48.528 1.00 53.54 68 ALA S O 1
ATOM 2615 N N . ASP B 2 69 ? 3.244 48.808 47.786 1.00 52.75 69 ASP S N 1
ATOM 2616 C CA . ASP B 2 69 ? 3.429 47.602 48.589 1.00 52.62 69 ASP S CA 1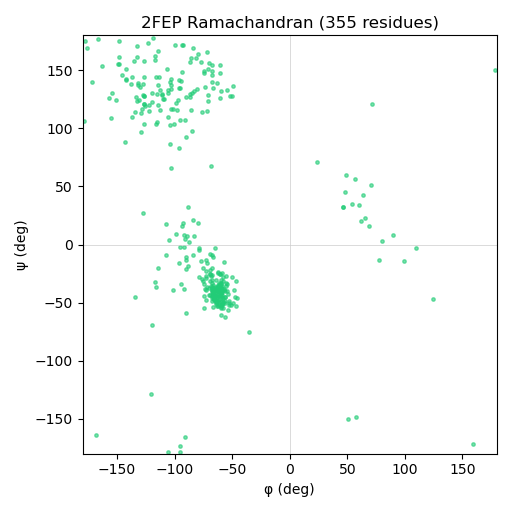
ATOM 2617 C C . ASP B 2 69 ? 4.372 46.566 47.978 1.00 52.42 69 ASP S C 1
ATOM 2618 O O . ASP B 2 69 ? 4.325 45.390 48.343 1.00 52.35 69 ASP S O 1
ATOM 2623 N N . GLU B 2 70 ? 5.232 46.993 47.061 1.00 51.84 70 GLU S N 1
ATOM 2624 C CA . GLU B 2 70 ? 6.155 46.064 46.426 1.00 52.42 70 GLU S CA 1
ATOM 2625 C C . GLU B 2 70 ? 6.973 45.270 47.437 1.00 52.92 70 GLU S C 1
ATOM 2626 O O . GLU B 2 70 ? 7.164 44.063 47.283 1.00 53.27 70 GLU S O 1
ATOM 2632 N N . ASN B 2 71 ? 7.445 45.946 48.475 1.00 53.23 71 ASN S N 1
ATOM 2633 C CA . ASN B 2 71 ? 8.249 45.292 49.494 1.00 53.71 71 ASN S CA 1
ATOM 2634 C C . ASN B 2 71 ? 7.452 44.239 50.250 1.00 52.30 71 ASN S C 1
ATOM 2635 O O . ASN B 2 71 ? 7.961 43.156 50.532 1.00 51.62 71 ASN S O 1
ATOM 2640 N N . ASP B 2 72 ? 6.204 44.559 50.577 1.00 51.33 72 ASP S N 1
ATOM 2641 C CA . ASP B 2 72 ? 5.341 43.620 51.288 1.00 50.63 72 ASP S CA 1
ATOM 2642 C C . ASP B 2 72 ? 5.053 42.433 50.378 1.00 49.83 72 ASP S C 1
ATOM 2643 O O . ASP B 2 72 ? 5.019 41.281 50.822 1.00 48.28 72 ASP S O 1
ATOM 2648 N N . ALA B 2 73 ? 4.843 42.738 49.101 1.00 48.22 73 ALA S N 1
ATOM 2649 C CA . ALA B 2 73 ? 4.556 41.731 48.094 1.00 47.73 73 ALA S CA 1
ATOM 2650 C C . ALA B 2 73 ? 5.660 40.686 48.066 1.00 47.09 73 ALA S C 1
ATOM 2651 O O . ALA B 2 73 ? 5.422 39.507 48.336 1.00 46.94 73 ALA S O 1
ATOM 2653 N N . LEU B 2 74 ? 6.871 41.124 47.745 1.00 46.31 74 LEU S N 1
ATOM 2654 C CA . LEU B 2 74 ? 7.998 40.211 47.679 1.00 46.66 74 LEU S CA 1
ATOM 2655 C C . LEU B 2 74 ? 8.153 39.437 48.989 1.00 46.49 74 LEU S C 1
ATOM 2656 O O . LEU B 2 74 ? 8.545 38.268 48.980 1.00 46.43 74 LEU S O 1
ATOM 2661 N N . ASN B 2 75 ? 7.839 40.084 50.110 1.00 45.84 75 ASN S N 1
ATOM 2662 C CA . ASN B 2 75 ? 7.940 39.432 51.416 1.00 46.14 75 ASN S CA 1
ATOM 2663 C C . ASN B 2 75 ? 6.924 38.308 51.574 1.00 44.25 75 ASN S C 1
ATOM 2664 O O . ASN B 2 75 ? 7.244 37.245 52.103 1.00 43.64 75 ASN S O 1
ATOM 2669 N N . ALA B 2 76 ? 5.696 38.555 51.128 1.00 42.04 76 ALA S N 1
ATOM 2670 C CA . ALA B 2 76 ? 4.636 37.559 51.222 1.00 40.99 76 ALA S CA 1
ATOM 2671 C C . ALA B 2 76 ? 4.920 36.406 50.264 1.00 41.20 76 ALA S C 1
ATOM 2672 O O . ALA B 2 76 ? 4.758 35.235 50.620 1.00 40.12 76 ALA S O 1
ATOM 2674 N N . LEU B 2 77 ? 5.349 36.749 49.051 1.00 40.52 77 LEU S N 1
ATOM 2675 C CA . LEU B 2 77 ? 5.667 35.754 48.033 1.00 40.58 77 LEU S CA 1
ATOM 2676 C C . LEU B 2 77 ? 6.822 34.861 48.472 1.00 41.13 77 LEU S C 1
ATOM 2677 O O . LEU B 2 77 ? 6.782 33.647 48.267 1.00 40.64 77 LEU S O 1
ATOM 2682 N N . GLU B 2 78 ? 7.849 35.462 49.071 1.00 42.55 78 GLU S N 1
ATOM 2683 C CA . GLU B 2 78 ? 8.998 34.700 49.558 1.00 44.38 78 GLU S CA 1
ATOM 2684 C C . GLU B 2 78 ? 8.497 33.685 50.574 1.00 43.73 78 GLU S C 1
ATOM 2685 O O . GLU B 2 78 ? 8.969 32.549 50.623 1.00 43.36 78 GLU S O 1
ATOM 2691 N N . GLU B 2 79 ? 7.535 34.110 51.388 1.00 43.32 79 GLU S N 1
ATOM 2692 C CA . GLU B 2 79 ? 6.954 33.242 52.401 1.00 42.66 79 GLU S CA 1
ATOM 2693 C C . GLU B 2 79 ? 6.186 32.101 51.745 1.00 40.90 79 GLU S C 1
ATOM 2694 O O . GLU B 2 79 ? 6.328 30.947 52.145 1.00 39.49 79 GLU S O 1
ATOM 2700 N N . THR B 2 80 ? 5.378 32.424 50.736 1.00 39.83 80 THR S N 1
ATOM 2701 C CA . THR B 2 80 ? 4.596 31.415 50.024 1.00 38.94 80 THR S CA 1
ATOM 2702 C C . THR B 2 80 ? 5.496 30.405 49.310 1.00 39.30 80 THR S C 1
ATOM 2703 O O . THR B 2 80 ? 5.178 29.222 49.245 1.00 38.78 80 THR S O 1
ATOM 2707 N N . MET B 2 81 ? 6.617 30.874 48.773 1.00 40.27 81 MET S N 1
ATOM 2708 C CA . MET B 2 81 ? 7.544 29.992 48.073 1.00 42.55 81 MET S CA 1
ATOM 2709 C C . MET B 2 81 ? 8.031 28.834 48.933 1.00 44.12 81 MET S C 1
ATOM 2710 O O . MET B 2 81 ? 8.187 27.717 48.440 1.00 45.61 81 MET S O 1
ATOM 2715 N N . LYS B 2 82 ? 8.286 29.095 50.211 1.00 45.52 82 LYS S N 1
ATOM 2716 C CA . LYS B 2 82 ? 8.745 28.031 51.097 1.00 46.86 82 LYS S CA 1
ATOM 2717 C C . LYS B 2 82 ? 7.537 27.440 51.813 1.00 46.81 82 LYS S C 1
ATOM 2718 O O . LYS B 2 82 ? 7.497 26.244 52.100 1.00 47.03 82 LYS S O 1
ATOM 2724 N N . SER B 2 83 ? 6.557 28.291 52.098 1.00 47.05 83 SER S N 1
ATOM 2725 C CA . SER B 2 83 ? 5.333 27.867 52.765 1.00 47.45 83 SER S CA 1
ATOM 2726 C C . SER B 2 83 ? 4.703 26.772 51.916 1.00 47.66 83 SER S C 1
ATOM 2727 O O . SER B 2 83 ? 4.167 25.791 52.432 1.00 48.33 83 SER S O 1
ATOM 2730 N N . GLU B 2 84 ? 4.791 26.948 50.603 1.00 48.05 84 GLU S N 1
ATOM 2731 C CA . GLU B 2 84 ? 4.232 25.998 49.656 1.00 47.62 84 GLU S CA 1
ATOM 2732 C C . GLU B 2 84 ? 5.316 25.061 49.116 1.00 47.15 84 GLU S C 1
ATOM 2733 O O . GLU B 2 84 ? 5.081 24.302 48.177 1.00 47.33 84 GLU S O 1
ATOM 2739 N N . GLY B 2 85 ? 6.500 25.128 49.718 1.00 46.09 85 GLY S N 1
ATOM 2740 C CA . GLY B 2 85 ? 7.608 24.280 49.313 1.00 45.74 85 GLY S CA 1
ATOM 2741 C C . GLY B 2 85 ? 7.862 24.244 47.819 1.00 45.91 85 GLY S C 1
ATOM 2742 O O . GLY B 2 85 ? 8.081 23.175 47.248 1.00 45.64 85 GLY S O 1
ATOM 2743 N N . LEU B 2 86 ? 7.847 25.410 47.185 1.00 45.64 86 LEU S N 1
ATOM 2744 C CA . LEU B 2 86 ? 8.070 25.493 45.749 1.00 45.68 86 LEU S CA 1
ATOM 2745 C C . LEU B 2 86 ? 9.525 25.717 45.365 1.00 47.18 86 LEU S C 1
ATOM 2746 O O . LEU B 2 86 ? 10.006 25.154 44.381 1.00 47.28 86 LEU S O 1
ATOM 2751 N N . GLY B 2 87 ? 10.230 26.538 46.132 1.00 47.95 87 GLY S N 1
ATOM 2752 C CA . GLY B 2 87 ? 11.619 26.793 45.808 1.00 50.88 87 GLY S CA 1
ATOM 2753 C C . GLY B 2 87 ? 12.269 27.707 46.814 1.00 52.86 87 GLY S C 1
ATOM 2754 O O . GLY B 2 87 ? 11.600 28.217 47.709 1.00 53.72 87 GLY S O 1
ATOM 2755 N N . GLU B 2 88 ? 13.573 27.914 46.662 1.00 54.56 88 GLU S N 1
ATOM 2756 C CA . GLU B 2 88 ? 14.326 28.772 47.569 1.00 56.26 88 GLU S CA 1
ATOM 2757 C C . GLU B 2 88 ? 15.488 29.478 46.859 1.00 56.66 88 GLU S C 1
ATOM 2758 O O . GLU B 2 88 ? 15.550 30.724 46.924 1.00 56.80 88 GLU S O 1
#

Nearest PDB structures (foldseek):
  2fep-assembly1_A-2  TM=1.004E+00  e=5.653E-57  Bacillus subtilis
  3oqo-assembly1_C  TM=9.962E-01  e=1.077E-50  Bacillus subtilis
  2nzu-assembly1_G-2  TM=9.979E-01  e=2.748E-44  Priestia megaterium
  1rzr-assembly1_G  TM=9.920E-01  e=9.581E-42  Priestia megaterium
  2jcg-assembly1_A-2  TM=9.132E-01  e=6.614E-41  Priestia megaterium